Protein AF-A0A2G9RFT1-F1 (afdb_monomer_lite)

Structure (mmCIF, N/CA/C/O backbone):
data_AF-A0A2G9RFT1-F1
#
_entry.id   AF-A0A2G9RFT1-F1
#
loop_
_atom_site.group_PDB
_atom_site.id
_atom_site.type_symbol
_atom_site.label_atom_id
_atom_site.label_alt_id
_atom_site.label_comp_id
_atom_site.label_asym_id
_atom_site.label_entity_id
_atom_site.label_seq_id
_atom_site.pdbx_PDB_ins_code
_atom_site.Cartn_x
_atom_site.Cartn_y
_atom_site.Cartn_z
_atom_site.occupancy
_atom_site.B_iso_or_equiv
_atom_site.auth_seq_id
_atom_site.auth_comp_id
_atom_site.auth_asym_id
_atom_site.auth_atom_id
_atom_site.pdbx_PDB_model_num
ATOM 1 N N . MET A 1 1 ? 15.124 -11.513 15.633 1.00 61.84 1 MET A N 1
ATOM 2 C CA . MET A 1 1 ? 15.133 -10.821 14.322 1.00 61.84 1 MET A CA 1
ATOM 3 C C . MET A 1 1 ? 16.080 -11.433 13.290 1.00 61.84 1 MET A C 1
ATOM 5 O O . MET A 1 1 ? 15.684 -11.546 12.139 1.00 61.84 1 MET A O 1
ATOM 9 N N . GLU A 1 2 ? 17.286 -11.878 13.655 1.00 70.75 2 GLU A N 1
ATOM 10 C CA . GLU A 1 2 ? 18.295 -12.377 12.696 1.00 70.75 2 GLU A CA 1
ATOM 11 C C . GLU A 1 2 ? 17.797 -13.500 11.759 1.00 70.75 2 GLU A C 1
ATOM 13 O O . GLU A 1 2 ? 17.989 -13.430 10.547 1.00 70.75 2 GLU A O 1
ATOM 18 N N . ARG A 1 3 ? 17.045 -14.481 12.282 1.00 72.12 3 ARG A N 1
ATOM 19 C CA . ARG A 1 3 ? 16.461 -15.572 11.474 1.00 72.12 3 ARG A CA 1
ATOM 20 C C . ARG A 1 3 ? 15.397 -15.102 10.471 1.00 72.12 3 ARG A C 1
ATOM 22 O O . ARG A 1 3 ? 15.279 -15.683 9.399 1.00 72.12 3 ARG A O 1
ATOM 29 N N . VAL A 1 4 ? 14.652 -14.039 10.783 1.00 80.75 4 VAL A N 1
ATOM 30 C CA . VAL A 1 4 ? 13.678 -13.435 9.854 1.00 80.75 4 VAL A CA 1
ATOM 31 C C . VAL A 1 4 ? 14.382 -12.702 8.724 1.00 80.75 4 VAL A C 1
ATOM 33 O O . VAL A 1 4 ? 13.953 -12.798 7.575 1.00 80.75 4 VAL A O 1
ATOM 36 N N . SER A 1 5 ? 15.491 -12.019 9.022 1.00 85.75 5 SER A N 1
ATOM 37 C CA . SER A 1 5 ? 16.299 -11.359 7.995 1.00 85.75 5 SER A CA 1
ATOM 38 C C . SER A 1 5 ? 16.760 -12.345 6.924 1.00 85.75 5 SER A C 1
ATOM 40 O O . SER A 1 5 ? 16.795 -11.972 5.758 1.00 85.75 5 SER A O 1
ATOM 42 N N . VAL A 1 6 ? 17.007 -13.612 7.284 1.00 91.75 6 VAL A N 1
ATOM 43 C CA . VAL A 1 6 ? 17.319 -14.670 6.311 1.00 91.75 6 VAL A CA 1
ATOM 44 C C . VAL A 1 6 ? 16.167 -14.895 5.332 1.00 91.75 6 VAL A C 1
ATOM 46 O O . VAL A 1 6 ? 16.418 -14.977 4.135 1.00 91.75 6 VAL A O 1
ATOM 49 N N . LEU A 1 7 ? 14.910 -14.955 5.785 1.00 93.94 7 LEU A N 1
ATOM 50 C CA . LEU A 1 7 ? 13.760 -15.151 4.889 1.00 93.94 7 LEU A CA 1
ATOM 51 C C . LEU A 1 7 ? 13.596 -13.980 3.911 1.00 93.94 7 LEU A C 1
ATOM 53 O O . LEU A 1 7 ? 13.414 -14.199 2.713 1.00 93.94 7 LEU A O 1
ATOM 57 N N . PHE A 1 8 ? 13.737 -12.743 4.390 1.00 94.69 8 PHE A N 1
ATOM 58 C CA . PHE A 1 8 ? 13.745 -11.564 3.517 1.00 94.69 8 PHE A CA 1
ATOM 59 C C . PHE A 1 8 ? 14.922 -11.581 2.532 1.00 94.69 8 PHE A C 1
ATOM 61 O O . PHE A 1 8 ? 14.751 -11.271 1.353 1.00 94.69 8 PHE A O 1
ATOM 68 N N . ASP A 1 9 ? 16.097 -12.024 2.973 1.00 94.06 9 ASP A N 1
ATOM 69 C CA . ASP A 1 9 ? 17.266 -12.211 2.117 1.00 94.06 9 ASP A CA 1
ATOM 70 C C . ASP A 1 9 ? 17.049 -13.293 1.054 1.00 94.06 9 ASP A C 1
ATOM 72 O O . ASP A 1 9 ? 17.491 -13.114 -0.081 1.00 94.06 9 ASP A O 1
ATOM 76 N N . ARG A 1 10 ? 16.341 -14.387 1.371 1.00 95.12 10 ARG A N 1
ATOM 77 C CA . ARG A 1 10 ? 15.957 -15.409 0.382 1.00 95.12 10 ARG A CA 1
ATOM 78 C C . ARG A 1 10 ? 14.978 -14.860 -0.647 1.00 95.12 10 ARG A C 1
ATOM 80 O O . ARG A 1 10 ? 15.101 -15.206 -1.815 1.00 95.12 10 ARG A O 1
ATOM 87 N N . ILE A 1 11 ? 14.066 -13.964 -0.263 1.00 96.38 11 ILE A N 1
ATOM 88 C CA . ILE A 1 11 ? 13.240 -13.242 -1.242 1.00 96.38 11 ILE A CA 1
ATOM 89 C C . ILE A 1 11 ? 14.136 -12.360 -2.115 1.00 96.38 11 ILE A C 1
ATOM 91 O O . ILE A 1 11 ? 14.043 -12.431 -3.332 1.00 96.38 11 ILE A O 1
ATOM 95 N N . ARG A 1 12 ? 15.044 -11.576 -1.527 1.00 95.00 12 ARG A N 1
ATOM 96 C CA . ARG A 1 12 ? 15.870 -10.619 -2.279 1.00 95.00 12 ARG A CA 1
ATOM 97 C C . ARG A 1 12 ? 16.884 -11.279 -3.220 1.00 95.00 12 ARG A C 1
ATOM 99 O O . ARG A 1 12 ? 17.137 -10.759 -4.297 1.00 95.00 12 ARG A O 1
ATOM 106 N N . LYS A 1 13 ? 17.510 -12.379 -2.803 1.00 94.94 13 LYS A N 1
ATOM 107 C CA . LYS A 1 13 ? 18.637 -13.014 -3.515 1.00 94.94 13 LYS A CA 1
ATOM 108 C C . LYS A 1 13 ? 18.246 -14.308 -4.231 1.00 94.94 13 LYS A C 1
ATOM 110 O O . LYS A 1 13 ? 19.003 -14.785 -5.071 1.00 94.94 13 LYS A O 1
ATOM 115 N N . GLY A 1 14 ? 17.113 -14.904 -3.868 1.00 93.12 14 GLY A N 1
ATOM 116 C CA . GLY A 1 14 ? 16.653 -16.170 -4.426 1.00 93.12 14 GLY A CA 1
ATOM 117 C C . GLY A 1 14 ? 16.090 -16.032 -5.837 1.00 93.12 14 GLY A C 1
ATOM 118 O O . GLY A 1 14 ? 15.753 -14.945 -6.317 1.00 93.12 14 GLY A O 1
ATOM 119 N N . PHE A 1 15 ? 15.945 -17.174 -6.505 1.00 95.44 15 PHE A N 1
ATOM 120 C CA . PHE A 1 15 ? 15.266 -17.240 -7.796 1.00 95.44 15 PHE A CA 1
ATOM 121 C C . PHE A 1 15 ? 13.770 -16.905 -7.657 1.00 95.44 15 PHE A C 1
ATOM 123 O O . PHE A 1 15 ? 13.194 -17.107 -6.584 1.00 95.44 15 PHE A O 1
ATOM 130 N N . PRO A 1 16 ? 13.081 -16.484 -8.736 1.00 95.88 16 PRO A N 1
ATOM 131 C CA . PRO A 1 16 ? 11.681 -16.063 -8.651 1.00 95.88 16 PRO A CA 1
ATOM 132 C C . PRO A 1 16 ? 10.729 -17.117 -8.064 1.00 95.88 16 PRO A C 1
ATOM 134 O O . PRO A 1 16 ? 9.769 -16.769 -7.378 1.00 95.88 16 PRO A O 1
ATOM 137 N N . PHE A 1 17 ? 10.969 -18.409 -8.324 1.00 95.62 17 PHE A N 1
ATOM 138 C CA . PHE A 1 17 ? 10.154 -19.495 -7.766 1.00 95.62 17 PHE A CA 1
ATOM 139 C C . PHE A 1 17 ? 10.358 -19.641 -6.257 1.00 95.62 17 PHE A C 1
ATOM 141 O O . PHE A 1 17 ? 9.392 -19.829 -5.521 1.00 95.62 17 PHE A O 1
ATOM 148 N N . GLU A 1 18 ? 11.597 -19.498 -5.795 1.00 96.94 18 GLU A N 1
ATOM 149 C CA . GLU A 1 18 ? 11.942 -19.580 -4.386 1.00 96.94 18 GLU A CA 1
ATOM 150 C C . GLU A 1 18 ? 11.379 -18.377 -3.635 1.00 96.94 18 GLU A C 1
ATOM 152 O O . GLU A 1 18 ? 10.638 -18.546 -2.668 1.00 96.94 18 GLU A O 1
ATOM 157 N N . ALA A 1 19 ? 11.657 -17.169 -4.129 1.00 97.31 19 ALA A N 1
ATOM 158 C CA . ALA A 1 19 ? 11.155 -15.932 -3.551 1.00 97.31 19 ALA A CA 1
ATOM 159 C C . ALA A 1 19 ? 9.625 -15.953 -3.426 1.00 97.31 19 ALA A C 1
ATOM 161 O O . ALA A 1 19 ? 9.078 -15.548 -2.402 1.00 97.31 19 ALA A O 1
ATOM 162 N N . ARG A 1 20 ? 8.923 -16.508 -4.424 1.00 97.31 20 ARG A N 1
ATOM 163 C CA . ARG A 1 20 ? 7.468 -16.696 -4.381 1.00 97.31 20 ARG A CA 1
ATOM 164 C C . ARG A 1 20 ? 7.027 -17.636 -3.261 1.00 97.31 20 ARG A C 1
ATOM 166 O O . ARG A 1 20 ? 6.026 -17.354 -2.607 1.00 97.31 20 ARG A O 1
ATOM 173 N N . VAL A 1 21 ? 7.712 -18.763 -3.067 1.00 97.69 21 VAL A N 1
ATOM 174 C CA . VAL A 1 21 ? 7.376 -19.721 -2.001 1.00 97.69 21 VAL A CA 1
ATOM 175 C C . VAL A 1 21 ? 7.629 -19.094 -0.635 1.00 97.69 21 VAL A C 1
ATOM 177 O O . VAL A 1 21 ? 6.731 -19.105 0.205 1.00 97.69 21 VAL A O 1
ATOM 180 N N . VAL A 1 22 ? 8.792 -18.469 -0.443 1.00 97.38 22 VAL A N 1
ATOM 181 C CA . VAL A 1 22 ? 9.146 -17.799 0.815 1.00 97.38 22 VAL A CA 1
ATOM 182 C C . VAL A 1 22 ? 8.145 -16.685 1.135 1.00 97.38 22 VAL A C 1
ATOM 184 O O . VAL A 1 22 ? 7.595 -16.653 2.231 1.00 97.38 22 VAL A O 1
ATOM 187 N N . ALA A 1 23 ? 7.799 -15.834 0.167 1.00 97.25 23 ALA A N 1
ATOM 188 C CA . ALA A 1 23 ? 6.807 -14.775 0.359 1.00 97.25 23 ALA A CA 1
ATOM 189 C C . ALA A 1 23 ? 5.394 -15.299 0.680 1.00 97.25 23 ALA A C 1
ATOM 191 O O . ALA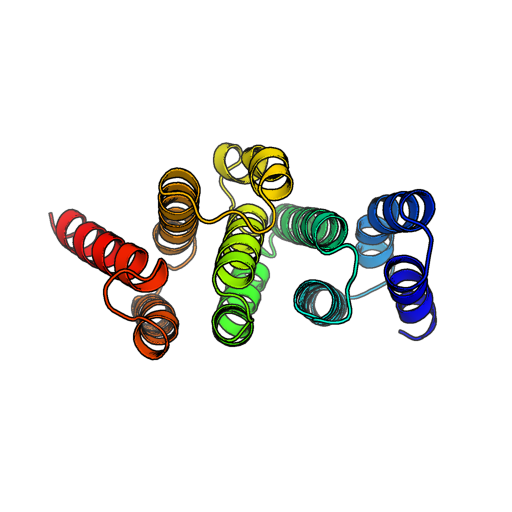 A 1 23 ? 4.605 -14.603 1.314 1.00 97.25 23 ALA A O 1
ATOM 192 N N . ARG A 1 24 ? 5.039 -16.524 0.267 1.00 97.06 24 ARG A N 1
ATOM 193 C CA . ARG A 1 24 ? 3.728 -17.110 0.593 1.00 97.06 24 ARG A CA 1
ATOM 194 C C . ARG A 1 24 ? 3.615 -17.535 2.051 1.00 97.06 24 ARG A C 1
ATOM 196 O O . ARG A 1 24 ? 2.528 -17.365 2.604 1.00 97.06 24 ARG A O 1
ATOM 203 N N . ILE A 1 25 ? 4.691 -18.082 2.619 1.00 96.56 25 ILE A N 1
ATOM 204 C CA . ILE A 1 25 ? 4.740 -18.576 4.007 1.00 96.56 25 ILE A CA 1
ATOM 205 C C . ILE A 1 25 ? 5.082 -17.470 5.010 1.00 96.56 25 ILE A C 1
ATOM 207 O O . ILE A 1 25 ? 4.705 -17.559 6.174 1.00 96.56 25 ILE A O 1
ATOM 211 N N . LEU A 1 26 ? 5.768 -16.419 4.550 1.00 96.75 26 LEU A N 1
ATOM 212 C CA . LEU A 1 26 ? 6.300 -15.362 5.401 1.00 96.75 26 LEU A CA 1
ATOM 213 C C . LEU A 1 26 ? 5.240 -14.670 6.282 1.00 96.75 26 LEU A C 1
ATOM 215 O O . LEU A 1 26 ? 5.526 -14.504 7.458 1.00 96.75 26 LEU A O 1
ATOM 219 N N . PRO A 1 27 ? 4.033 -14.302 5.806 1.00 96.81 27 PRO A N 1
ATOM 220 C CA . PRO A 1 27 ? 3.056 -13.605 6.647 1.00 96.81 27 PRO A CA 1
ATOM 221 C C . PRO A 1 27 ? 2.612 -14.410 7.867 1.00 96.81 27 PRO A C 1
ATOM 223 O O . PRO A 1 27 ? 2.621 -13.871 8.965 1.00 96.81 27 PRO A O 1
ATOM 226 N N . GLN A 1 28 ? 2.299 -15.700 7.685 1.00 95.44 28 GLN A N 1
ATOM 227 C CA . GLN A 1 28 ? 1.921 -16.582 8.796 1.00 95.44 28 GLN A CA 1
ATOM 228 C C . GLN A 1 28 ? 3.078 -16.717 9.788 1.00 95.44 28 GLN A C 1
ATOM 230 O O . GLN A 1 28 ? 2.899 -16.571 10.986 1.00 95.44 28 GLN A O 1
ATOM 235 N N . PHE A 1 29 ? 4.291 -16.922 9.271 1.00 95.69 29 PHE A N 1
ATOM 236 C CA . PHE A 1 29 ? 5.480 -17.015 10.109 1.00 95.69 29 PHE A CA 1
ATOM 237 C C . PHE A 1 29 ? 5.759 -15.718 10.887 1.00 95.69 29 PHE A C 1
ATOM 239 O O . PHE A 1 29 ? 6.261 -15.755 12.003 1.00 95.69 29 PHE A O 1
ATOM 246 N N . LEU A 1 30 ? 5.484 -14.551 10.308 1.00 95.25 30 LEU A N 1
ATOM 247 C CA . LEU A 1 30 ? 5.674 -13.284 11.009 1.00 95.25 30 LEU A CA 1
ATOM 248 C C . LEU A 1 30 ? 4.648 -13.108 12.133 1.00 95.25 30 LEU A C 1
ATOM 250 O O . LEU A 1 30 ? 5.041 -12.713 13.225 1.00 95.25 30 LEU A O 1
ATOM 254 N N . ASP A 1 31 ? 3.387 -13.450 11.872 1.00 94.06 31 ASP A N 1
ATOM 255 C CA . ASP A 1 31 ? 2.291 -13.391 12.848 1.00 94.06 31 ASP A CA 1
ATOM 256 C C . ASP A 1 31 ? 2.510 -14.341 14.040 1.00 94.06 31 ASP A C 1
ATOM 258 O O . ASP A 1 31 ? 2.343 -13.948 15.190 1.00 94.06 31 ASP A O 1
ATOM 262 N N . ASP A 1 32 ? 2.982 -15.565 13.780 1.00 94.06 32 ASP A N 1
ATOM 263 C CA . ASP A 1 32 ? 3.168 -16.588 14.818 1.00 94.06 32 ASP A CA 1
ATOM 264 C C . ASP A 1 32 ? 4.321 -16.273 15.794 1.00 94.06 32 ASP A C 1
ATOM 266 O O . ASP A 1 32 ? 4.316 -16.729 16.940 1.00 94.06 32 ASP A O 1
ATOM 270 N N . PHE A 1 33 ? 5.352 -15.549 15.342 1.00 93.81 33 PHE A N 1
ATOM 271 C CA . PHE A 1 33 ? 6.635 -15.465 16.056 1.00 93.81 33 PHE A CA 1
ATOM 272 C C . PHE A 1 33 ? 7.056 -14.051 16.475 1.00 93.81 33 PHE A C 1
ATOM 274 O O . PHE A 1 33 ? 8.013 -13.923 17.246 1.00 93.81 33 PHE A O 1
ATOM 281 N N . PHE A 1 34 ? 6.411 -12.994 15.972 1.00 93.62 34 PHE A N 1
ATOM 282 C CA . PHE A 1 34 ? 6.868 -11.618 16.178 1.00 93.62 34 PHE A CA 1
ATOM 283 C C . PHE A 1 34 ? 5.720 -10.666 16.513 1.00 93.62 34 PHE A C 1
ATOM 285 O O . PHE A 1 34 ? 4.604 -10.837 16.030 1.00 93.62 34 PHE A O 1
ATOM 292 N N . PRO A 1 35 ? 5.984 -9.617 17.310 1.00 93.44 35 PRO A N 1
ATOM 293 C CA . PRO A 1 35 ? 4.975 -8.611 17.589 1.00 93.44 35 PRO A CA 1
ATOM 294 C C . PRO A 1 35 ? 4.652 -7.793 16.321 1.00 93.44 35 PRO A C 1
ATOM 296 O O . PRO A 1 35 ? 5.562 -7.476 15.544 1.00 93.44 35 PRO A O 1
ATOM 299 N N . PRO A 1 36 ? 3.389 -7.361 16.139 1.00 92.81 36 PRO A N 1
ATOM 300 C CA . PRO A 1 36 ? 2.941 -6.587 14.981 1.00 92.81 36 PRO A CA 1
ATOM 301 C C . PRO A 1 36 ? 3.824 -5.395 14.600 1.00 92.81 36 PRO A C 1
ATOM 303 O O . PRO A 1 36 ? 4.104 -5.191 13.424 1.00 92.81 36 PRO A O 1
ATOM 306 N N . GLN A 1 37 ? 4.313 -4.618 15.569 1.00 92.88 37 GLN A N 1
ATOM 307 C CA . GLN A 1 37 ? 5.105 -3.413 15.292 1.00 92.88 37 GLN A CA 1
ATOM 308 C C . GLN A 1 37 ? 6.437 -3.724 14.589 1.00 92.88 37 GLN A C 1
ATOM 310 O O . GLN A 1 37 ? 6.792 -3.063 13.610 1.00 92.88 37 GLN A O 1
ATOM 315 N N . ASP A 1 38 ? 7.140 -4.767 15.038 1.00 93.06 38 ASP A N 1
ATOM 316 C CA . ASP A 1 38 ? 8.401 -5.212 14.433 1.00 93.06 38 ASP A CA 1
ATOM 317 C C . ASP A 1 38 ? 8.171 -5.758 13.020 1.00 93.06 38 ASP A C 1
ATOM 319 O O . ASP A 1 38 ? 8.957 -5.505 12.099 1.00 93.06 38 ASP A O 1
ATOM 323 N N . VAL A 1 39 ? 7.064 -6.487 12.847 1.00 93.88 39 VAL A N 1
ATOM 324 C CA . VAL A 1 39 ? 6.625 -7.032 11.560 1.00 93.88 39 VAL A CA 1
ATOM 325 C C . VAL A 1 39 ? 6.339 -5.906 10.570 1.00 93.88 39 VAL A C 1
ATOM 327 O O . VAL A 1 39 ? 6.881 -5.923 9.464 1.00 93.88 39 VAL A O 1
ATOM 330 N N . MET A 1 40 ? 5.542 -4.912 10.967 1.00 94.81 40 MET A N 1
ATOM 331 C CA . MET A 1 40 ? 5.145 -3.783 10.122 1.00 94.81 40 MET A CA 1
ATOM 332 C C . MET A 1 40 ? 6.362 -3.013 9.620 1.00 94.81 40 MET A C 1
ATOM 334 O O . MET A 1 40 ? 6.541 -2.878 8.408 1.00 94.81 40 MET A O 1
ATOM 338 N N . ASN A 1 41 ? 7.250 -2.598 10.529 1.00 94.50 41 ASN A N 1
ATOM 339 C CA . ASN A 1 41 ? 8.457 -1.854 10.173 1.00 94.50 41 ASN A CA 1
ATOM 340 C C . ASN A 1 41 ? 9.308 -2.611 9.140 1.00 94.50 41 ASN A C 1
ATOM 342 O O . ASN A 1 41 ? 9.742 -2.061 8.124 1.00 94.50 41 ASN A O 1
ATOM 346 N N . LYS A 1 42 ? 9.516 -3.913 9.374 1.00 94.94 42 LYS A N 1
ATOM 347 C CA . LYS A 1 42 ? 10.354 -4.740 8.508 1.00 94.94 42 LYS A CA 1
ATOM 348 C C . LYS A 1 42 ? 9.702 -4.992 7.149 1.00 94.94 42 LYS A C 1
ATOM 350 O O . LYS A 1 42 ? 10.363 -4.832 6.126 1.00 94.94 42 LYS A O 1
ATOM 355 N N . VAL A 1 43 ? 8.427 -5.372 7.119 1.00 96.62 43 VAL A N 1
ATOM 356 C CA . VAL A 1 43 ? 7.699 -5.689 5.880 1.00 96.62 43 VAL A CA 1
ATOM 357 C C . VAL A 1 43 ? 7.545 -4.449 4.998 1.00 96.62 43 VAL A C 1
ATOM 359 O O . VAL A 1 43 ? 7.787 -4.532 3.792 1.00 96.62 43 VAL A O 1
ATOM 362 N N . ILE A 1 44 ? 7.208 -3.297 5.587 1.00 97.06 44 ILE A N 1
ATOM 363 C CA . ILE A 1 44 ? 7.072 -2.026 4.864 1.00 97.06 44 ILE A CA 1
ATOM 364 C C . ILE A 1 44 ? 8.427 -1.584 4.303 1.00 97.06 44 ILE A C 1
ATOM 366 O O . ILE A 1 44 ? 8.521 -1.265 3.116 1.00 97.06 44 ILE A O 1
ATOM 370 N N . GLY A 1 45 ? 9.493 -1.637 5.108 1.00 95.69 45 GLY A N 1
ATOM 371 C CA . GLY A 1 45 ? 10.843 -1.296 4.651 1.00 95.69 45 GLY A CA 1
ATOM 372 C C . GLY A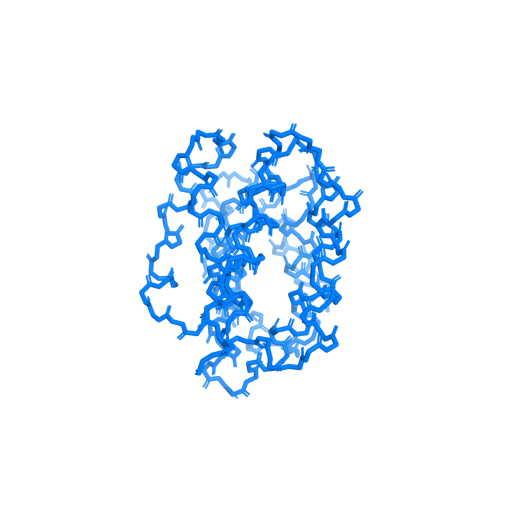 1 45 ? 11.321 -2.174 3.489 1.00 95.69 45 GLY A C 1
ATOM 373 O O . GLY A 1 45 ? 11.909 -1.682 2.527 1.00 95.69 45 GLY A O 1
ATOM 374 N N . GLU A 1 46 ? 11.019 -3.472 3.525 1.00 96.25 46 GLU A N 1
ATOM 375 C CA . GLU A 1 46 ? 11.375 -4.420 2.460 1.00 96.25 46 GLU A CA 1
ATOM 376 C C . GLU A 1 46 ? 10.557 -4.218 1.178 1.00 96.25 46 GLU A C 1
ATOM 378 O O . GLU A 1 46 ? 11.068 -4.454 0.082 1.00 96.25 46 GLU A O 1
ATOM 383 N N . PHE A 1 47 ? 9.312 -3.749 1.291 1.00 97.25 47 PHE A N 1
ATOM 384 C CA . PHE A 1 47 ? 8.475 -3.388 0.146 1.00 97.25 47 PHE A CA 1
ATOM 385 C C . PHE A 1 47 ? 8.911 -2.067 -0.518 1.00 97.25 47 PHE A C 1
ATOM 387 O O . PHE A 1 47 ? 8.896 -1.938 -1.750 1.00 97.25 47 PHE A O 1
ATOM 394 N N . LEU A 1 48 ? 9.339 -1.097 0.292 1.00 94.56 48 LEU A N 1
ATOM 395 C CA . LEU A 1 48 ? 9.848 0.201 -0.158 1.00 94.56 48 LEU A CA 1
ATOM 396 C C . LEU A 1 48 ? 11.269 0.139 -0.726 1.00 94.56 48 LEU A C 1
ATOM 398 O O . LEU A 1 48 ? 11.654 1.012 -1.502 1.00 94.56 48 LEU A O 1
ATOM 402 N N . SER A 1 49 ? 12.047 -0.879 -0.360 1.00 93.81 49 SER A N 1
ATOM 403 C CA . SER A 1 49 ? 13.452 -0.987 -0.746 1.00 93.81 49 SER A CA 1
ATOM 404 C C . SER A 1 49 ? 13.656 -0.995 -2.264 1.00 93.81 49 SER A C 1
ATOM 406 O O . SER A 1 49 ? 13.090 -1.813 -2.992 1.00 93.81 49 SER A O 1
ATOM 408 N N . ASN A 1 50 ? 14.564 -0.141 -2.744 1.00 89.62 50 ASN A N 1
ATOM 409 C CA . ASN A 1 50 ? 15.015 -0.143 -4.140 1.00 89.62 50 ASN A CA 1
ATOM 410 C C . ASN A 1 50 ? 15.848 -1.387 -4.494 1.00 89.62 50 ASN A C 1
ATOM 412 O O . ASN A 1 50 ? 16.028 -1.693 -5.667 1.00 89.62 50 ASN A O 1
ATOM 416 N N . GLN A 1 51 ? 16.346 -2.114 -3.489 1.00 90.50 51 GLN A N 1
ATOM 417 C CA . GLN A 1 51 ? 17.096 -3.356 -3.679 1.00 90.50 51 GLN A CA 1
ATOM 418 C C . GLN A 1 51 ? 16.187 -4.589 -3.761 1.00 90.50 51 GLN A C 1
ATOM 420 O O . GLN A 1 51 ? 16.695 -5.702 -3.857 1.00 90.50 51 GLN A O 1
ATOM 425 N N . GLN A 1 52 ? 14.864 -4.425 -3.667 1.00 93.56 52 GLN A N 1
ATOM 426 C CA . GLN A 1 52 ? 13.908 -5.524 -3.737 1.00 93.56 52 GLN A CA 1
ATOM 427 C C . GLN A 1 52 ? 13.592 -5.867 -5.205 1.00 93.56 52 GLN A C 1
ATOM 429 O O . GLN A 1 52 ? 12.898 -5.087 -5.858 1.00 93.56 52 GLN A O 1
ATOM 434 N N . PRO A 1 53 ? 14.037 -7.022 -5.740 1.00 95.44 53 PRO A N 1
ATOM 435 C CA . PRO A 1 53 ? 13.748 -7.409 -7.124 1.00 95.44 53 PRO A CA 1
ATOM 436 C C . PRO A 1 53 ? 12.316 -7.915 -7.330 1.00 95.44 53 PRO A C 1
ATOM 438 O O . PRO A 1 53 ? 11.849 -7.964 -8.468 1.00 95.44 53 PRO A O 1
ATOM 441 N N . TYR A 1 54 ? 11.612 -8.294 -6.256 1.00 96.88 54 TYR A N 1
ATOM 442 C CA . TYR A 1 54 ? 10.259 -8.848 -6.340 1.00 96.88 54 TYR A CA 1
ATOM 443 C C . TYR A 1 54 ? 9.232 -8.059 -5.505 1.00 96.88 54 TYR A C 1
ATOM 445 O O . TYR A 1 54 ? 8.575 -8.629 -4.622 1.00 96.88 54 TYR A O 1
ATOM 453 N N . PRO A 1 55 ? 9.040 -6.750 -5.760 1.00 96.56 55 PRO A N 1
ATOM 454 C CA . PRO A 1 55 ? 8.099 -5.936 -4.994 1.00 96.56 55 PRO A CA 1
ATOM 455 C C . PRO A 1 55 ? 6.651 -6.445 -5.106 1.00 96.56 55 PRO A C 1
ATOM 457 O O . PRO A 1 55 ? 5.876 -6.278 -4.171 1.00 96.56 55 PRO A O 1
ATOM 460 N N . GLN A 1 56 ? 6.288 -7.145 -6.185 1.00 97.56 56 GLN A N 1
ATOM 461 C CA . GLN A 1 56 ? 4.995 -7.817 -6.340 1.00 97.56 56 GLN A CA 1
ATOM 462 C C . GLN A 1 56 ? 4.733 -8.899 -5.285 1.00 97.56 56 GLN A C 1
ATOM 464 O O . GLN A 1 56 ? 3.594 -9.094 -4.865 1.00 97.56 56 GLN A O 1
ATOM 469 N N . PHE A 1 57 ? 5.771 -9.617 -4.844 1.00 98.12 57 PHE A N 1
ATOM 470 C CA . PHE A 1 57 ? 5.625 -10.610 -3.781 1.00 98.12 57 PHE A CA 1
ATOM 471 C C . PHE A 1 57 ? 5.530 -9.922 -2.425 1.00 98.12 57 PHE A C 1
ATOM 473 O O . PHE A 1 57 ? 4.699 -10.307 -1.606 1.00 98.12 57 PHE A O 1
ATOM 480 N N . MET A 1 58 ? 6.305 -8.855 -2.228 1.00 98.06 58 MET A N 1
ATOM 481 C CA . MET A 1 58 ? 6.222 -8.044 -1.019 1.00 98.06 58 MET A CA 1
ATOM 482 C C . MET A 1 58 ? 4.868 -7.343 -0.865 1.00 98.06 58 MET A C 1
ATOM 484 O O . MET A 1 58 ? 4.344 -7.318 0.242 1.00 98.06 58 MET A O 1
ATOM 488 N N . ALA A 1 59 ? 4.238 -6.886 -1.950 1.00 98.06 59 ALA A N 1
ATOM 489 C CA . ALA A 1 59 ? 2.872 -6.359 -1.918 1.00 98.06 59 ALA A CA 1
ATOM 490 C C . ALA A 1 59 ? 1.868 -7.393 -1.372 1.00 98.06 59 ALA A C 1
ATOM 492 O O . ALA A 1 59 ? 1.025 -7.068 -0.540 1.00 98.06 59 ALA A O 1
ATOM 493 N N . ALA A 1 60 ? 1.991 -8.663 -1.776 1.00 98.19 60 ALA A N 1
ATOM 494 C CA . ALA A 1 60 ? 1.149 -9.738 -1.251 1.00 98.19 60 ALA A CA 1
ATOM 495 C C . ALA A 1 60 ? 1.449 -10.073 0.225 1.00 98.19 60 ALA A C 1
ATOM 497 O O . ALA A 1 60 ? 0.542 -10.476 0.956 1.00 98.19 60 ALA A O 1
ATOM 498 N N . VAL A 1 61 ? 2.703 -9.913 0.668 1.00 98.31 61 VAL A N 1
ATOM 499 C CA . VAL A 1 61 ? 3.093 -10.059 2.082 1.00 98.31 61 VAL A CA 1
ATOM 500 C C . VAL A 1 61 ? 2.464 -8.948 2.920 1.00 98.31 61 VAL A C 1
ATOM 502 O O . VAL A 1 61 ? 1.790 -9.261 3.898 1.00 98.31 61 VAL A O 1
ATOM 505 N N . VAL A 1 62 ? 2.623 -7.683 2.510 1.00 98.31 62 VAL A N 1
ATOM 506 C CA . VAL A 1 62 ? 2.016 -6.508 3.165 1.00 98.31 62 VAL A CA 1
ATOM 507 C C . VAL A 1 62 ? 0.510 -6.700 3.303 1.00 98.31 62 VAL A C 1
ATOM 509 O O . VAL A 1 62 ? -0.018 -6.587 4.404 1.00 98.31 62 VAL A O 1
ATOM 512 N N . TYR A 1 63 ? -0.163 -7.074 2.212 1.00 98.44 63 TYR A N 1
ATOM 513 C CA . TYR A 1 63 ? -1.594 -7.361 2.215 1.00 98.44 63 TYR A CA 1
ATOM 514 C C . TYR A 1 63 ? -1.984 -8.369 3.287 1.00 98.44 63 TYR A C 1
ATOM 516 O O . TYR A 1 63 ? -2.842 -8.087 4.115 1.00 98.44 63 TYR A O 1
ATOM 524 N N . LYS A 1 64 ? -1.347 -9.543 3.302 1.00 98.12 64 LYS A N 1
ATOM 525 C CA . LYS A 1 64 ? -1.696 -10.593 4.263 1.00 98.12 64 LYS A CA 1
ATOM 526 C C . LYS A 1 64 ? -1.471 -10.139 5.703 1.00 98.12 64 LYS A C 1
ATOM 528 O O . LYS A 1 64 ? -2.342 -10.371 6.528 1.00 98.12 64 LYS A O 1
ATOM 533 N N . VAL A 1 65 ? -0.357 -9.459 5.981 1.00 97.88 65 VAL A N 1
ATOM 534 C CA . VAL A 1 65 ? -0.072 -8.903 7.313 1.00 97.88 65 VAL A CA 1
ATOM 535 C C . VAL A 1 65 ? -1.160 -7.910 7.726 1.00 97.88 65 VAL A C 1
ATOM 537 O O . VAL A 1 65 ? -1.716 -8.033 8.811 1.00 97.88 65 VAL A O 1
ATOM 540 N N . PHE A 1 66 ? -1.525 -6.969 6.853 1.00 97.94 66 PHE A N 1
ATOM 541 C CA . PHE A 1 66 ? -2.528 -5.948 7.170 1.00 97.94 66 PHE A CA 1
ATOM 542 C C . PHE A 1 66 ? -3.910 -6.568 7.394 1.00 97.94 66 PHE A C 1
ATOM 544 O O . PHE A 1 66 ? -4.595 -6.224 8.352 1.00 97.94 66 PHE A O 1
ATOM 551 N N . GLN A 1 67 ? -4.302 -7.538 6.567 1.00 97.38 67 GLN A N 1
ATOM 552 C CA . GLN A 1 67 ? -5.578 -8.237 6.727 1.00 97.38 67 GLN A CA 1
ATOM 553 C C . GLN A 1 67 ? -5.633 -9.061 8.024 1.00 97.38 67 GLN A C 1
ATOM 555 O O . GLN A 1 67 ? -6.675 -9.078 8.679 1.00 97.38 67 GLN A O 1
ATOM 560 N N . THR A 1 68 ? -4.525 -9.676 8.451 1.00 96.75 68 THR A N 1
ATOM 561 C CA . THR A 1 68 ? -4.436 -10.323 9.772 1.00 96.75 68 THR A CA 1
ATOM 562 C C . THR A 1 68 ? -4.590 -9.310 10.911 1.00 96.75 68 THR A C 1
ATOM 564 O O . THR A 1 68 ? -5.311 -9.562 11.878 1.00 96.75 68 THR A O 1
ATOM 567 N N . LEU A 1 69 ? -3.990 -8.123 10.787 1.00 96.38 69 LEU A N 1
ATOM 568 C CA . LEU A 1 69 ? -4.150 -7.056 11.780 1.00 96.38 69 LEU A CA 1
ATOM 569 C C . LEU A 1 69 ? -5.592 -6.546 11.852 1.00 96.38 69 LEU A C 1
ATOM 571 O O . LEU A 1 69 ? -6.128 -6.394 12.948 1.00 96.38 69 LEU A O 1
ATOM 575 N N . HIS A 1 70 ? -6.268 -6.367 10.717 1.00 96.06 70 HIS A N 1
ATOM 576 C CA . HIS A 1 70 ? -7.695 -6.041 10.713 1.00 96.06 70 HIS A CA 1
ATOM 577 C C . HIS A 1 70 ? -8.536 -7.136 11.379 1.00 96.06 70 HIS A C 1
ATOM 579 O O . HIS A 1 70 ? -9.406 -6.829 12.193 1.00 96.06 70 HIS A O 1
ATOM 585 N N . ALA A 1 71 ? -8.252 -8.410 11.088 1.00 95.00 71 ALA A N 1
ATOM 586 C CA . ALA A 1 71 ? -8.963 -9.543 11.680 1.00 95.00 71 ALA A CA 1
ATOM 587 C C . ALA A 1 71 ? -8.767 -9.653 13.204 1.00 95.00 71 ALA A C 1
ATOM 589 O O . ALA A 1 71 ? -9.656 -10.141 13.898 1.00 95.00 71 ALA A O 1
ATOM 590 N N . THR A 1 72 ? -7.640 -9.165 13.730 1.00 94.62 72 THR A N 1
ATOM 591 C CA . THR A 1 72 ? -7.338 -9.131 15.173 1.00 94.62 72 THR A CA 1
ATOM 592 C C . THR A 1 72 ? -7.734 -7.813 15.852 1.00 94.62 72 THR A C 1
ATOM 594 O O . THR A 1 72 ? -7.418 -7.605 17.020 1.00 94.62 72 THR A O 1
ATOM 597 N N . GLY A 1 73 ? -8.444 -6.920 15.151 1.00 94.00 73 GLY A N 1
ATOM 598 C CA . GLY A 1 73 ? -8.937 -5.654 15.707 1.00 94.00 73 GLY A CA 1
ATOM 599 C C . GLY A 1 73 ? -7.901 -4.525 15.767 1.00 94.00 73 GLY A C 1
ATOM 600 O O . GLY A 1 73 ? -8.152 -3.500 16.392 1.00 94.00 73 GLY A O 1
ATOM 601 N N . GLN A 1 74 ? -6.756 -4.668 15.095 1.00 95.12 74 GLN A N 1
ATOM 602 C CA . GLN A 1 74 ? -5.649 -3.700 15.082 1.00 95.12 74 GLN A CA 1
ATOM 603 C C . GLN A 1 74 ? -5.714 -2.726 13.888 1.00 95.12 74 GLN A C 1
ATOM 605 O O . GLN A 1 74 ? -4.690 -2.293 13.362 1.00 95.12 74 GLN A O 1
ATOM 610 N N . SER A 1 75 ? -6.919 -2.357 13.444 1.00 94.81 75 SER A N 1
ATOM 611 C CA . SER A 1 75 ? -7.114 -1.475 12.280 1.00 94.81 75 SER A CA 1
ATOM 612 C C . SER A 1 75 ? -6.503 -0.080 12.457 1.00 94.81 75 SER A C 1
ATOM 614 O O . SER A 1 75 ? -5.966 0.469 11.498 1.00 94.81 75 SER A O 1
ATOM 616 N N . SER A 1 76 ? -6.535 0.481 13.670 1.00 94.88 76 SER A N 1
ATOM 617 C CA . SER A 1 76 ? -5.897 1.772 13.968 1.00 94.88 76 SER A CA 1
ATOM 618 C C . SER A 1 76 ? -4.384 1.716 13.763 1.00 94.88 76 SER A C 1
ATOM 620 O O . SER A 1 76 ? -3.817 2.601 13.134 1.00 94.88 76 SER A O 1
ATOM 622 N N . MET A 1 77 ? -3.741 0.623 14.187 1.00 96.12 77 MET A N 1
ATOM 623 C CA . MET A 1 77 ? -2.310 0.414 13.970 1.00 96.12 77 MET A CA 1
ATOM 624 C C . MET A 1 77 ? -1.969 0.387 12.476 1.00 96.12 77 MET A C 1
ATOM 626 O O . MET A 1 77 ? -0.972 0.980 12.068 1.00 96.12 77 MET A O 1
ATOM 630 N N . VAL A 1 78 ? -2.792 -0.269 11.649 1.00 97.12 78 VAL A N 1
ATOM 631 C CA . VAL A 1 78 ? -2.598 -0.277 10.190 1.00 97.12 78 VAL A CA 1
ATOM 632 C C . VAL A 1 78 ? -2.662 1.145 9.634 1.00 97.12 78 VAL A C 1
ATOM 634 O O . VAL A 1 78 ? -1.746 1.551 8.921 1.00 97.12 78 VAL A O 1
ATOM 637 N N . ARG A 1 79 ? -3.687 1.923 10.001 1.00 96.81 79 ARG A N 1
ATOM 638 C CA . ARG A 1 79 ? -3.832 3.330 9.596 1.00 96.81 79 ARG A CA 1
ATOM 639 C C . ARG A 1 79 ? -2.606 4.161 9.979 1.00 96.81 79 ARG A C 1
ATOM 641 O O . ARG A 1 79 ? -2.071 4.870 9.129 1.00 96.81 79 ARG A O 1
ATOM 648 N N . ASP A 1 80 ? -2.140 4.052 11.219 1.00 96.75 80 ASP A N 1
ATOM 649 C CA . ASP A 1 80 ? -1.019 4.851 11.723 1.00 96.75 80 ASP A CA 1
ATOM 650 C C . ASP A 1 80 ? 0.273 4.539 10.952 1.00 96.75 80 ASP A C 1
ATOM 652 O O . ASP A 1 80 ? 0.979 5.443 10.502 1.00 96.75 80 ASP A O 1
ATOM 656 N N . TRP A 1 81 ? 0.547 3.257 10.691 1.00 97.50 81 TRP A N 1
ATOM 657 C CA . TRP A 1 81 ? 1.677 2.848 9.854 1.00 97.50 81 TRP A CA 1
ATOM 658 C C . TRP A 1 81 ? 1.538 3.287 8.400 1.00 97.50 81 TRP A C 1
ATOM 660 O O . TRP A 1 81 ? 2.551 3.592 7.759 1.00 97.50 81 TRP A O 1
ATOM 670 N N . VAL A 1 82 ? 0.311 3.335 7.871 1.00 97.50 82 VAL A N 1
ATOM 671 C CA . VAL A 1 82 ? 0.079 3.874 6.532 1.00 97.50 82 VAL A CA 1
ATOM 672 C C . VAL A 1 82 ? 0.493 5.337 6.490 1.00 97.50 82 VAL A C 1
ATOM 674 O O . VAL A 1 82 ? 1.341 5.689 5.671 1.00 97.50 82 VAL A O 1
ATOM 677 N N . MET A 1 83 ? -0.024 6.146 7.418 1.00 97.38 83 MET A N 1
ATOM 678 C CA . MET A 1 83 ? 0.274 7.576 7.537 1.00 97.38 83 MET A CA 1
ATOM 679 C C . MET A 1 83 ? 1.776 7.847 7.693 1.00 97.38 83 MET A C 1
ATOM 681 O O . MET A 1 83 ? 2.328 8.675 6.967 1.00 97.38 83 MET A O 1
ATOM 685 N N . LEU A 1 84 ? 2.460 7.092 8.561 1.00 96.88 84 LEU A N 1
ATOM 686 C CA . LEU A 1 84 ? 3.909 7.204 8.782 1.00 96.88 84 LEU A CA 1
ATOM 687 C C . LEU A 1 84 ? 4.746 6.891 7.534 1.00 96.88 84 LEU A C 1
ATOM 689 O O . LEU A 1 84 ? 5.865 7.383 7.396 1.00 96.88 84 LEU A O 1
ATOM 693 N N . SER A 1 85 ? 4.227 6.067 6.624 1.00 96.88 85 SER A N 1
ATOM 694 C CA . SER A 1 85 ? 4.983 5.586 5.465 1.00 96.88 85 SER A CA 1
ATOM 695 C C . SER A 1 85 ? 4.777 6.428 4.206 1.00 96.88 85 SER A C 1
ATOM 697 O O . SER A 1 85 ? 5.564 6.294 3.267 1.00 96.88 85 SER A O 1
ATOM 699 N N . LEU A 1 86 ? 3.745 7.283 4.151 1.00 96.81 86 LEU A N 1
ATOM 700 C CA . LEU A 1 86 ? 3.349 7.997 2.927 1.00 96.81 86 LEU A CA 1
ATOM 701 C C . LEU A 1 86 ? 4.494 8.809 2.311 1.00 96.81 86 LEU A C 1
ATOM 703 O O . LEU A 1 86 ? 4.708 8.731 1.103 1.00 96.81 86 LEU A O 1
ATOM 707 N N . SER A 1 87 ? 5.257 9.538 3.129 1.00 95.00 87 SER A N 1
ATOM 708 C CA . SER A 1 87 ? 6.389 10.351 2.663 1.00 95.00 87 SER A CA 1
ATOM 709 C C . SER A 1 87 ? 7.488 9.504 2.013 1.00 95.00 87 SER A C 1
ATOM 711 O O . SER A 1 87 ? 8.038 9.882 0.981 1.00 95.00 87 SER A O 1
ATOM 713 N N . ASN A 1 88 ? 7.765 8.318 2.560 1.00 95.81 88 ASN A N 1
ATOM 714 C CA . ASN A 1 88 ? 8.748 7.394 1.994 1.00 95.81 88 ASN A CA 1
ATOM 715 C C . ASN A 1 88 ? 8.285 6.845 0.638 1.00 95.81 88 ASN A C 1
ATOM 717 O O . ASN A 1 88 ? 9.089 6.671 -0.278 1.00 95.81 88 ASN A O 1
ATOM 721 N N . PHE A 1 89 ? 6.983 6.586 0.489 1.00 94.69 89 PHE A N 1
ATOM 722 C CA . PHE A 1 89 ? 6.422 6.145 -0.783 1.00 94.69 89 PHE A CA 1
ATOM 723 C C . PHE A 1 89 ? 6.464 7.241 -1.848 1.00 94.69 89 PHE A C 1
ATOM 725 O O . PHE A 1 89 ? 6.853 6.959 -2.981 1.00 94.69 89 PHE A O 1
ATOM 732 N N . THR A 1 90 ? 6.072 8.474 -1.514 1.00 94.88 90 THR A N 1
ATOM 733 C CA . THR A 1 90 ? 5.988 9.565 -2.496 1.00 94.88 90 THR A CA 1
ATOM 734 C C . THR A 1 90 ? 7.350 9.987 -3.040 1.00 94.88 90 THR A C 1
ATOM 736 O O . THR A 1 90 ? 7.434 10.428 -4.186 1.00 94.88 90 THR A O 1
ATOM 739 N N . GLN A 1 91 ? 8.417 9.787 -2.263 1.00 91.88 91 GLN A N 1
ATOM 740 C CA . GLN A 1 91 ? 9.803 10.057 -2.658 1.00 91.88 91 GLN A CA 1
ATOM 741 C C . GLN A 1 91 ? 10.429 8.959 -3.538 1.00 91.88 91 GLN A C 1
ATOM 743 O O . GLN A 1 91 ? 11.538 9.132 -4.051 1.00 91.88 91 GLN A O 1
ATOM 748 N N . ARG A 1 92 ? 9.750 7.821 -3.739 1.00 91.38 92 ARG A N 1
ATOM 749 C CA . ARG A 1 92 ? 10.263 6.725 -4.570 1.00 91.38 92 ARG A CA 1
ATOM 750 C C . ARG A 1 92 ? 10.320 7.132 -6.047 1.00 91.38 92 ARG A C 1
ATOM 752 O O . ARG A 1 92 ? 9.408 7.756 -6.582 1.00 91.38 92 ARG A O 1
ATOM 759 N N . THR A 1 93 ? 11.374 6.703 -6.740 1.00 89.75 93 THR A N 1
ATOM 760 C CA . THR A 1 93 ? 11.529 6.883 -8.190 1.00 89.75 93 THR A CA 1
ATOM 761 C C . THR A 1 93 ? 11.583 5.526 -8.906 1.00 89.75 93 THR A C 1
ATOM 763 O O . THR A 1 93 ? 12.129 4.568 -8.354 1.00 89.75 93 THR A O 1
ATOM 766 N N . PRO A 1 94 ? 11.007 5.396 -10.120 1.00 93.94 94 PRO A N 1
ATOM 767 C CA . PRO A 1 94 ? 10.197 6.389 -10.842 1.00 93.94 94 PRO A CA 1
ATOM 768 C C . PRO A 1 94 ? 8.795 6.588 -10.226 1.00 93.94 94 PRO A C 1
ATOM 770 O O . PRO A 1 94 ? 8.288 5.707 -9.532 1.00 93.94 94 PRO A O 1
ATOM 773 N N . VAL A 1 95 ? 8.131 7.711 -10.540 1.00 95.19 95 VAL A N 1
ATOM 774 C CA . VAL A 1 95 ? 6.785 8.060 -10.018 1.00 95.19 95 VAL A CA 1
ATOM 775 C C . VAL A 1 95 ? 5.746 6.969 -10.295 1.00 95.19 95 VAL A C 1
ATOM 777 O O . VAL A 1 95 ? 4.916 6.684 -9.437 1.00 95.19 95 VAL A O 1
ATOM 780 N N . ALA A 1 96 ? 5.822 6.296 -11.446 1.00 95.94 96 ALA A N 1
ATOM 781 C CA . ALA A 1 96 ? 4.945 5.167 -11.761 1.00 95.94 96 ALA A CA 1
ATOM 782 C C . ALA A 1 96 ? 5.053 4.033 -10.720 1.00 95.94 96 ALA A C 1
ATOM 784 O O . ALA A 1 96 ? 4.045 3.470 -10.298 1.00 95.94 96 ALA A O 1
ATOM 785 N N . MET A 1 97 ? 6.270 3.734 -10.247 1.00 96.44 97 MET A N 1
ATOM 786 C CA . MET A 1 97 ? 6.488 2.737 -9.194 1.00 96.44 97 MET A CA 1
ATOM 787 C C . MET A 1 97 ? 6.045 3.233 -7.821 1.00 96.44 97 MET A C 1
ATOM 789 O O . MET A 1 97 ? 5.537 2.431 -7.038 1.00 96.44 97 MET A O 1
ATOM 793 N N . ALA A 1 98 ? 6.205 4.522 -7.520 1.00 96.56 98 ALA A N 1
ATOM 794 C CA . ALA A 1 98 ? 5.683 5.118 -6.291 1.00 96.56 98 ALA A CA 1
ATOM 795 C C . ALA A 1 98 ? 4.151 5.011 -6.224 1.00 96.56 98 ALA A C 1
ATOM 797 O O . ALA A 1 98 ? 3.613 4.465 -5.262 1.00 96.56 98 ALA A O 1
ATOM 798 N N . MET A 1 99 ? 3.462 5.420 -7.294 1.00 97.44 99 MET A N 1
ATOM 799 C CA . MET A 1 99 ? 2.006 5.332 -7.427 1.00 97.44 99 MET A CA 1
ATOM 800 C C . MET A 1 99 ? 1.508 3.885 -7.350 1.00 97.44 99 MET A C 1
ATOM 802 O O . MET A 1 99 ? 0.560 3.595 -6.620 1.00 97.44 99 MET A O 1
ATOM 806 N N . TRP A 1 100 ? 2.155 2.959 -8.063 1.00 98.25 100 TRP A N 1
ATOM 807 C CA . TRP A 1 100 ? 1.820 1.537 -7.989 1.00 98.25 100 TRP A CA 1
ATOM 808 C C . TRP A 1 100 ? 1.999 0.986 -6.567 1.00 98.25 100 TRP A C 1
ATOM 810 O O . TRP A 1 100 ? 1.125 0.284 -6.058 1.00 98.25 100 TRP A O 1
ATOM 820 N N . SER A 1 101 ? 3.098 1.347 -5.896 1.00 98.06 101 SER A N 1
ATOM 821 C CA . SER A 1 101 ? 3.376 0.888 -4.533 1.00 98.06 101 SER A CA 1
ATOM 822 C C . SER A 1 101 ? 2.339 1.424 -3.544 1.00 98.06 101 SER A C 1
ATOM 824 O O . SER A 1 101 ? 1.812 0.649 -2.751 1.00 98.06 101 SER A O 1
ATOM 826 N N . LEU A 1 102 ? 1.986 2.712 -3.640 1.00 98.12 102 LEU A N 1
ATOM 827 C CA . LEU A 1 102 ? 0.914 3.327 -2.849 1.00 98.12 102 LEU A CA 1
ATOM 828 C C . LEU A 1 102 ? -0.444 2.684 -3.119 1.00 98.12 102 LEU A C 1
ATOM 830 O O . LEU A 1 102 ? -1.190 2.429 -2.183 1.00 98.12 102 LEU A O 1
ATOM 834 N N . SER A 1 103 ? -0.757 2.375 -4.378 1.00 98.44 103 SER A N 1
ATOM 835 C CA . SER A 1 103 ? -2.012 1.706 -4.738 1.00 98.44 103 SER A CA 1
ATOM 836 C C . SER A 1 103 ? -2.108 0.331 -4.076 1.00 98.44 103 SER A C 1
ATOM 838 O O . SER A 1 103 ? -3.111 0.021 -3.438 1.00 98.44 103 SER A O 1
ATOM 840 N N . CYS A 1 104 ? -1.041 -0.474 -4.149 1.00 98.56 104 CYS A N 1
ATOM 841 C CA . CYS A 1 104 ? -0.949 -1.745 -3.426 1.00 98.56 104 CYS A CA 1
ATOM 842 C C . CYS A 1 104 ? -1.091 -1.552 -1.911 1.00 98.56 104 CYS A C 1
ATOM 844 O O . CYS A 1 104 ? -1.733 -2.363 -1.246 1.00 98.56 104 CYS A O 1
ATOM 846 N N . PHE A 1 105 ? -0.500 -0.490 -1.368 1.00 98.25 105 PHE A N 1
ATOM 847 C CA . PHE A 1 105 ? -0.493 -0.199 0.060 1.00 98.25 105 PHE A CA 1
ATOM 848 C C . PHE A 1 105 ? -1.879 0.196 0.587 1.00 98.25 105 PHE A C 1
ATOM 850 O O . PHE A 1 105 ? -2.346 -0.390 1.560 1.00 98.25 105 PHE A O 1
ATOM 857 N N . PHE A 1 106 ? -2.590 1.088 -0.109 1.00 98.50 106 PHE A N 1
ATOM 858 C CA . PHE A 1 106 ? -3.969 1.456 0.225 1.00 98.50 106 PHE A CA 1
ATOM 859 C C . PHE A 1 106 ? -4.940 0.289 0.063 1.00 98.50 106 PHE A C 1
ATOM 861 O O . PHE A 1 106 ? -5.776 0.065 0.933 1.00 98.50 106 PHE A O 1
ATOM 868 N N . VAL A 1 107 ? -4.798 -0.515 -0.997 1.00 98.44 107 VAL A N 1
ATOM 869 C CA . VAL A 1 107 ? -5.592 -1.744 -1.155 1.00 98.44 107 VAL A CA 1
ATOM 870 C C . VAL A 1 107 ? -5.337 -2.724 -0.010 1.00 98.44 107 VAL A C 1
ATOM 872 O O . VAL A 1 107 ? -6.274 -3.341 0.493 1.00 98.44 107 VAL A O 1
ATOM 875 N N . SER A 1 108 ? -4.079 -2.849 0.421 1.00 98.25 108 SER A N 1
ATOM 876 C CA . SER A 1 108 ? -3.693 -3.708 1.545 1.00 98.25 108 SER A CA 1
ATOM 877 C C . SER A 1 108 ? -4.293 -3.251 2.866 1.00 98.25 108 SER A C 1
ATOM 879 O O . SER A 1 108 ? -4.712 -4.093 3.658 1.00 98.25 108 SER A O 1
ATOM 881 N N . ALA A 1 109 ? -4.355 -1.936 3.074 1.00 97.81 109 ALA A N 1
ATOM 882 C CA . ALA A 1 109 ? -4.913 -1.320 4.269 1.00 97.81 109 ALA A CA 1
ATOM 883 C C . ALA A 1 109 ? -6.438 -1.218 4.247 1.00 97.81 109 ALA A C 1
ATOM 885 O O . ALA A 1 109 ? -7.027 -0.922 5.277 1.00 97.81 109 ALA A O 1
ATOM 886 N N . SER A 1 110 ? -7.100 -1.415 3.101 1.00 97.00 110 SER A N 1
ATOM 887 C CA . SER A 1 110 ? -8.553 -1.258 3.021 1.00 97.00 110 SER A CA 1
ATOM 888 C C . SER A 1 110 ? -9.280 -2.270 3.914 1.00 97.00 110 SER A C 1
ATOM 890 O O . SER A 1 110 ? -8.974 -3.465 3.921 1.00 97.00 110 SER A O 1
ATOM 892 N N . THR A 1 111 ? -10.283 -1.779 4.642 1.00 95.00 111 THR A N 1
ATOM 893 C CA . THR A 1 111 ? -11.267 -2.586 5.376 1.00 95.00 111 THR A CA 1
ATOM 894 C C . THR A 1 111 ? -12.423 -3.033 4.471 1.00 95.00 111 THR A C 1
ATOM 896 O O . THR A 1 111 ? -13.224 -3.892 4.850 1.00 95.00 111 THR A O 1
ATOM 899 N N . SER A 1 112 ? -12.516 -2.487 3.251 1.00 95.62 112 SER A N 1
ATOM 900 C CA . SER A 1 112 ? -13.514 -2.858 2.251 1.00 95.62 112 SER A CA 1
ATOM 901 C C . SER A 1 112 ? -13.075 -4.099 1.479 1.00 95.62 112 SER A C 1
ATOM 903 O O . SER A 1 112 ? -12.149 -4.056 0.670 1.00 95.62 112 SER A O 1
ATOM 905 N N . LYS A 1 113 ? -13.818 -5.201 1.645 1.00 93.50 113 LYS A N 1
ATOM 906 C CA . LYS A 1 113 ? -13.543 -6.485 0.969 1.00 93.50 113 LYS A CA 1
ATOM 907 C C . LYS A 1 113 ? -13.420 -6.353 -0.552 1.00 93.50 113 LYS A C 1
ATOM 909 O O . LYS A 1 113 ? -12.628 -7.063 -1.163 1.00 93.50 113 LYS A O 1
ATOM 914 N N . TRP A 1 114 ? -14.198 -5.458 -1.160 1.00 96.38 114 TRP A N 1
ATOM 915 C CA . TRP A 1 114 ? -14.187 -5.242 -2.606 1.00 96.38 114 TRP A CA 1
ATOM 916 C C . TRP A 1 114 ? -12.917 -4.546 -3.073 1.00 96.38 114 TRP A C 1
ATOM 918 O O . TRP A 1 114 ? -12.345 -4.960 -4.075 1.00 96.38 114 TRP A O 1
ATOM 928 N N . ILE A 1 115 ? -12.457 -3.537 -2.328 1.00 96.69 115 ILE A N 1
ATOM 929 C CA . ILE A 1 115 ? -11.203 -2.845 -2.624 1.00 96.69 115 ILE A CA 1
ATOM 930 C C . ILE A 1 115 ? -10.037 -3.805 -2.407 1.00 96.69 115 ILE A C 1
ATOM 932 O O . ILE A 1 115 ? -9.242 -4.004 -3.317 1.00 96.69 115 ILE A O 1
ATOM 936 N N . SER A 1 116 ? -9.986 -4.492 -1.265 1.00 95.81 116 SER A N 1
ATOM 937 C CA . SER A 1 116 ? -8.959 -5.494 -0.956 1.00 95.81 116 SER A CA 1
ATOM 938 C C . SER A 1 116 ? -8.845 -6.587 -2.032 1.00 95.81 116 SER A C 1
ATOM 940 O O . SER A 1 116 ? -7.740 -7.003 -2.388 1.00 95.81 116 SER A O 1
ATOM 942 N N . ALA A 1 117 ? -9.970 -7.016 -2.617 1.00 96.69 117 ALA A N 1
ATOM 943 C CA . ALA A 1 117 ? -10.002 -8.051 -3.651 1.00 96.69 117 ALA A CA 1
ATOM 944 C C . ALA A 1 117 ? -9.332 -7.646 -4.978 1.00 96.69 117 ALA A C 1
ATOM 946 O O . ALA A 1 117 ? -8.970 -8.527 -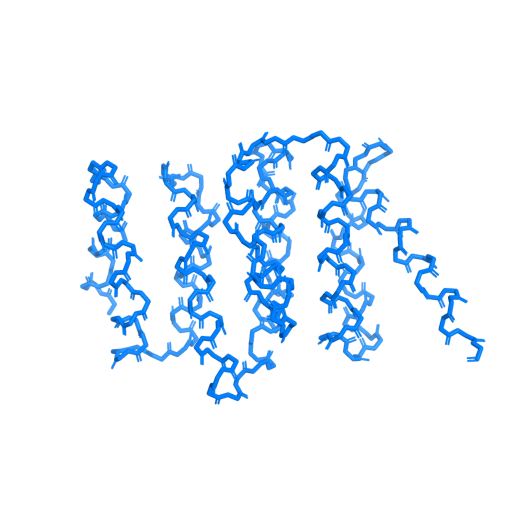5.760 1.00 96.69 117 ALA A O 1
ATOM 947 N N . ILE A 1 118 ? -9.122 -6.350 -5.244 1.00 97.44 118 ILE A N 1
ATOM 948 C CA . ILE A 1 118 ? -8.500 -5.896 -6.500 1.00 97.44 118 ILE A CA 1
ATOM 949 C C . ILE A 1 118 ? -6.970 -5.988 -6.483 1.00 97.44 118 ILE A C 1
ATOM 951 O O . ILE A 1 118 ? -6.338 -5.739 -7.510 1.00 97.44 118 ILE A O 1
ATOM 955 N N . LEU A 1 119 ? -6.347 -6.367 -5.361 1.00 98.19 119 LEU A N 1
ATOM 956 C CA . LEU A 1 119 ? -4.887 -6.414 -5.246 1.00 98.19 119 LEU A CA 1
ATOM 957 C C . LEU A 1 119 ? -4.193 -7.193 -6.381 1.00 98.19 119 LEU A C 1
ATOM 959 O O . LEU A 1 119 ? -3.217 -6.670 -6.924 1.00 98.19 119 LEU A O 1
ATOM 963 N N . PRO A 1 120 ? -4.654 -8.392 -6.803 1.00 98.12 120 PRO A N 1
ATOM 964 C CA . PRO A 1 120 ? -4.008 -9.113 -7.901 1.00 98.12 120 PRO A CA 1
ATOM 965 C C . PRO A 1 120 ? -4.003 -8.312 -9.209 1.00 98.12 120 PRO A C 1
ATOM 967 O O . PRO A 1 120 ? -3.031 -8.371 -9.964 1.00 98.12 120 PRO A O 1
ATOM 970 N N . HIS A 1 121 ? -5.057 -7.527 -9.453 1.00 98.12 121 HIS A N 1
ATOM 971 C CA . HIS A 1 121 ? -5.135 -6.640 -10.608 1.00 98.12 121 HIS A CA 1
ATOM 972 C C . HIS A 1 121 ? -4.088 -5.524 -10.515 1.00 98.12 121 HIS A C 1
ATOM 974 O O . HIS A 1 121 ? -3.323 -5.346 -11.462 1.00 98.12 121 HIS A O 1
ATOM 980 N N . VAL A 1 122 ? -3.976 -4.842 -9.370 1.00 98.25 122 VAL A N 1
ATOM 981 C CA . VAL A 1 122 ? -2.955 -3.795 -9.155 1.00 98.25 122 VAL A CA 1
ATOM 982 C C . VAL A 1 122 ? -1.549 -4.368 -9.335 1.00 98.25 122 VAL A C 1
ATOM 984 O O . VAL A 1 122 ? -0.733 -3.809 -10.067 1.00 98.25 122 VAL A O 1
ATOM 987 N N . ILE A 1 123 ? -1.270 -5.532 -8.741 1.00 98.19 123 ILE A N 1
ATOM 988 C CA . ILE A 1 123 ? 0.026 -6.212 -8.862 1.00 98.19 123 ILE A CA 1
ATOM 989 C C . ILE A 1 123 ? 0.373 -6.508 -10.329 1.00 98.19 123 ILE A C 1
ATOM 991 O O . ILE A 1 123 ? 1.517 -6.308 -10.737 1.00 98.19 123 ILE A O 1
ATOM 995 N N . SER A 1 124 ? -0.597 -6.931 -11.145 1.00 97.75 124 SER A N 1
ATOM 996 C CA . SER A 1 124 ? -0.371 -7.236 -12.568 1.00 97.75 124 SER A CA 1
ATOM 997 C C . SER A 1 124 ? 0.043 -6.022 -13.414 1.00 97.75 124 SER A C 1
ATOM 999 O O . SER A 1 124 ? 0.554 -6.181 -14.523 1.00 97.75 124 SER A O 1
ATOM 1001 N N . ARG A 1 125 ? -0.153 -4.806 -12.890 1.00 97.62 125 ARG A N 1
ATOM 1002 C CA . ARG A 1 125 ? 0.119 -3.530 -13.562 1.00 97.62 125 ARG A CA 1
ATOM 1003 C C . ARG A 1 125 ? 1.351 -2.812 -13.001 1.00 97.62 125 ARG A C 1
ATOM 1005 O O . ARG A 1 125 ? 1.467 -1.595 -13.100 1.00 97.62 125 ARG A O 1
ATOM 1012 N N . MET A 1 126 ? 2.290 -3.569 -12.434 1.00 96.69 126 MET A N 1
ATOM 1013 C CA . MET A 1 126 ? 3.544 -3.045 -11.888 1.00 96.69 126 MET A CA 1
ATOM 1014 C C . MET A 1 126 ? 4.282 -2.136 -12.880 1.00 96.69 126 MET A C 1
ATOM 1016 O O . MET A 1 126 ? 4.573 -2.533 -14.007 1.00 96.69 126 MET A O 1
ATOM 1020 N N . GLY A 1 127 ? 4.573 -0.909 -12.440 1.00 91.06 127 GLY A N 1
ATOM 1021 C CA . GLY A 1 127 ? 5.291 0.106 -13.216 1.00 91.06 127 GLY A CA 1
ATOM 1022 C C . GLY A 1 127 ? 4.474 0.802 -14.311 1.00 91.06 127 GLY A C 1
ATOM 1023 O O . GLY A 1 127 ? 5.012 1.690 -14.971 1.00 91.06 127 GLY A O 1
ATOM 1024 N N . LYS A 1 128 ? 3.198 0.444 -14.510 1.00 95.5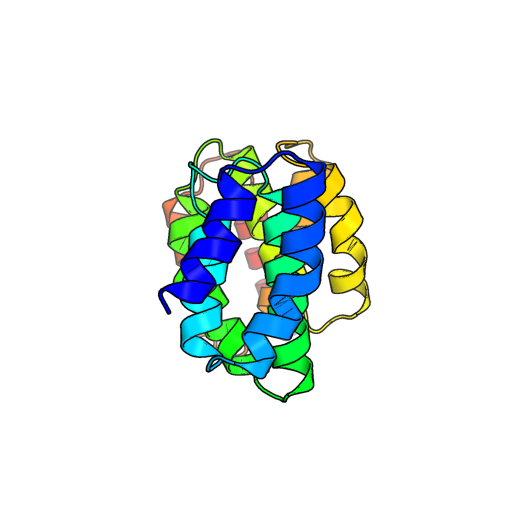6 128 LYS A N 1
ATOM 1025 C CA . LYS A 1 128 ? 2.312 1.135 -15.457 1.00 95.56 128 LYS A CA 1
ATOM 1026 C C . LYS A 1 128 ? 1.769 2.431 -14.855 1.00 95.56 128 LYS A C 1
ATOM 1028 O O . LYS A 1 128 ? 1.596 2.548 -13.645 1.00 95.56 128 LYS A O 1
ATOM 1033 N N . SER A 1 129 ? 1.527 3.415 -15.718 1.00 95.06 129 SER A N 1
ATOM 1034 C CA . SER A 1 129 ? 1.019 4.737 -15.337 1.00 95.06 129 SER A CA 1
ATOM 1035 C C . SER A 1 129 ? 0.052 5.282 -16.390 1.00 95.06 129 SER A C 1
ATOM 1037 O O . SER A 1 129 ? 0.131 6.443 -16.790 1.00 95.06 129 SER A O 1
ATOM 1039 N N . GLU A 1 130 ? -0.836 4.422 -16.882 1.00 96.62 130 GLU A N 1
ATOM 1040 C CA . GLU A 1 130 ? -1.907 4.816 -17.797 1.00 96.62 130 GLU A CA 1
ATOM 1041 C C . GLU A 1 130 ? -3.016 5.558 -17.022 1.00 96.62 130 GLU A C 1
ATOM 1043 O O . GLU A 1 130 ? -3.103 5.433 -15.797 1.00 96.62 130 GLU A O 1
ATOM 1048 N N . PRO A 1 131 ? -3.923 6.293 -17.692 1.00 96.56 131 PRO A N 1
ATOM 1049 C CA . PRO A 1 131 ? -5.015 6.998 -17.011 1.00 96.56 131 PRO A CA 1
ATOM 1050 C C . PRO A 1 131 ? -5.863 6.101 -16.095 1.00 96.56 131 PRO A C 1
ATOM 1052 O O . PRO A 1 131 ? -6.316 6.536 -15.040 1.00 96.56 131 PRO A O 1
ATOM 1055 N N . VAL A 1 132 ? -6.036 4.824 -16.459 1.00 96.88 132 VAL A N 1
ATOM 1056 C CA . VAL A 1 132 ? -6.738 3.838 -15.623 1.00 96.88 132 VAL A CA 1
ATOM 1057 C C . VAL A 1 132 ? -6.002 3.545 -14.311 1.00 96.88 132 VAL A C 1
ATOM 1059 O O . VAL A 1 132 ? -6.652 3.377 -13.284 1.00 96.88 132 VAL A O 1
ATOM 1062 N N . ASP A 1 133 ? -4.666 3.546 -14.319 1.00 97.88 133 ASP A N 1
ATOM 1063 C CA . ASP A 1 133 ? -3.842 3.340 -13.124 1.00 97.88 133 ASP A CA 1
ATOM 1064 C C . ASP A 1 133 ? -3.934 4.541 -12.184 1.00 97.88 133 ASP A C 1
ATOM 1066 O O . ASP A 1 133 ? -4.075 4.373 -10.976 1.00 97.88 133 ASP A O 1
ATOM 1070 N N . VAL A 1 134 ? -3.920 5.755 -12.746 1.00 98.00 134 VAL A N 1
ATOM 1071 C CA . VAL A 1 134 ? -4.087 7.000 -11.982 1.00 98.00 134 VAL A CA 1
ATOM 1072 C C . VAL A 1 134 ? -5.475 7.062 -11.345 1.00 98.00 134 VAL A C 1
ATOM 1074 O O . VAL A 1 134 ? -5.597 7.391 -10.165 1.00 98.00 134 VAL A O 1
ATOM 1077 N N . ASN A 1 135 ? -6.519 6.698 -12.094 1.00 97.50 135 ASN A N 1
ATOM 1078 C CA . ASN A 1 135 ? -7.885 6.647 -11.574 1.00 97.50 135 ASN A CA 1
ATOM 1079 C C . ASN A 1 135 ? -8.025 5.604 -10.460 1.00 97.50 135 ASN A C 1
ATOM 1081 O O . ASN A 1 135 ? -8.649 5.885 -9.438 1.00 97.50 135 ASN A O 1
ATOM 1085 N N . LEU A 1 136 ? -7.423 4.424 -10.634 1.00 97.88 136 LEU A N 1
ATOM 1086 C CA . LEU A 1 136 ? -7.415 3.373 -9.620 1.00 97.88 136 LEU A CA 1
ATOM 1087 C C . LEU A 1 136 ? -6.691 3.829 -8.350 1.00 97.88 136 LEU A C 1
ATOM 1089 O O . LEU A 1 136 ? -7.238 3.681 -7.261 1.00 97.88 136 LEU A O 1
ATOM 1093 N N . PHE A 1 137 ? -5.510 4.436 -8.493 1.00 98.31 137 PHE A N 1
ATOM 1094 C CA . PHE A 1 137 ? -4.762 5.042 -7.391 1.00 98.31 137 PHE A CA 1
ATOM 1095 C C . PHE A 1 137 ? -5.612 6.065 -6.627 1.00 98.31 137 PHE A C 1
ATOM 1097 O O . PHE A 1 137 ? -5.717 5.987 -5.403 1.00 98.31 137 PHE A O 1
ATOM 1104 N N . CYS A 1 138 ? -6.262 6.988 -7.342 1.00 98.06 138 CYS A N 1
ATOM 1105 C CA . CYS A 1 138 ? -7.118 7.995 -6.721 1.00 98.06 138 CYS A CA 1
ATOM 1106 C C . CYS A 1 138 ? -8.292 7.348 -5.979 1.00 98.06 138 CYS A C 1
ATOM 1108 O O . CYS A 1 138 ? -8.568 7.713 -4.842 1.00 98.06 138 CYS A O 1
ATOM 1110 N N . LEU A 1 139 ? -8.952 6.358 -6.586 1.00 97.56 139 LEU A N 1
ATOM 1111 C CA . LEU A 1 139 ? -10.086 5.657 -5.987 1.00 97.56 139 LEU A CA 1
ATOM 1112 C C . LEU A 1 139 ? -9.706 4.990 -4.661 1.00 97.56 139 LEU A C 1
ATOM 1114 O O . LEU A 1 139 ? -10.397 5.192 -3.664 1.00 97.56 139 LEU A O 1
ATOM 1118 N N . VAL A 1 140 ? -8.608 4.229 -4.627 1.00 98.25 140 VAL A N 1
ATOM 1119 C CA . VAL A 1 140 ? -8.205 3.511 -3.406 1.00 98.25 140 VAL A CA 1
ATOM 1120 C C . VAL A 1 140 ? -7.665 4.445 -2.324 1.00 98.25 140 VAL A C 1
ATOM 1122 O O . VAL A 1 140 ? -7.893 4.205 -1.141 1.00 98.25 140 VAL A O 1
ATOM 1125 N N . ALA A 1 141 ? -7.013 5.545 -2.707 1.00 98.00 141 ALA A N 1
ATOM 1126 C CA . ALA A 1 141 ? -6.586 6.573 -1.762 1.00 98.00 141 ALA A CA 1
ATOM 1127 C C . ALA A 1 141 ? -7.783 7.330 -1.156 1.00 98.00 141 ALA A C 1
ATOM 1129 O O . ALA A 1 141 ? -7.788 7.614 0.039 1.00 98.00 141 ALA A O 1
ATOM 1130 N N . ILE A 1 142 ? -8.820 7.624 -1.952 1.00 97.19 142 ILE A N 1
ATOM 1131 C CA . ILE A 1 142 ? -10.067 8.240 -1.468 1.00 97.19 142 ILE A CA 1
ATOM 1132 C C . ILE A 1 142 ? -10.821 7.294 -0.531 1.00 97.19 142 ILE A C 1
ATOM 1134 O O . ILE A 1 142 ? -11.365 7.756 0.469 1.00 97.19 142 ILE A O 1
ATOM 1138 N N . ASP A 1 143 ? -10.862 5.993 -0.838 1.00 96.44 143 ASP A N 1
ATOM 1139 C CA . ASP A 1 143 ? -11.464 4.986 0.043 1.00 96.44 143 ASP A CA 1
ATOM 1140 C C . ASP A 1 143 ? -10.799 4.995 1.425 1.00 96.44 143 ASP A C 1
ATOM 1142 O O . ASP A 1 143 ? -11.486 5.126 2.439 1.00 96.44 143 ASP A O 1
ATOM 1146 N N . PHE A 1 144 ? -9.463 4.964 1.460 1.00 97.25 144 PHE A N 1
ATOM 1147 C CA . PHE A 1 144 ? -8.695 5.081 2.699 1.00 97.25 144 PHE A CA 1
ATOM 1148 C C . PHE A 1 144 ? -8.984 6.406 3.426 1.00 97.25 144 PHE A C 1
ATOM 1150 O O . PHE A 1 144 ? -9.322 6.406 4.608 1.00 97.25 144 PHE A O 1
ATOM 1157 N N . TYR A 1 145 ? -8.931 7.533 2.709 1.00 96.62 145 TYR A N 1
ATOM 1158 C CA . TYR A 1 145 ? -9.183 8.866 3.266 1.00 96.62 145 TYR A CA 1
ATOM 1159 C C . TYR A 1 145 ? -10.575 8.998 3.902 1.00 96.62 145 TYR A C 1
ATOM 1161 O O . TYR A 1 145 ? -10.714 9.603 4.962 1.00 96.62 145 TYR A O 1
ATOM 1169 N N . ARG A 1 146 ? -11.613 8.441 3.268 1.00 93.94 146 ARG A N 1
ATOM 1170 C CA . ARG A 1 146 ? -13.001 8.551 3.741 1.00 93.94 146 ARG A CA 1
ATOM 1171 C C . ARG A 1 146 ? -13.319 7.623 4.902 1.00 93.94 146 ARG A C 1
ATOM 1173 O O . ARG A 1 146 ? -14.047 8.034 5.797 1.00 93.94 146 ARG A O 1
ATOM 1180 N N . HIS A 1 147 ? -12.841 6.383 4.842 1.00 92.75 147 HIS A N 1
ATOM 1181 C CA . HIS A 1 147 ? -13.313 5.318 5.728 1.00 92.75 147 HIS A CA 1
ATOM 1182 C C . HIS A 1 147 ? -12.325 4.945 6.836 1.00 92.75 147 HIS A C 1
ATOM 1184 O O . HIS A 1 147 ? -12.686 4.160 7.707 1.00 92.75 147 HIS A O 1
ATOM 1190 N N . GLN A 1 148 ? -11.084 5.443 6.792 1.00 93.75 148 GLN A N 1
ATOM 1191 C C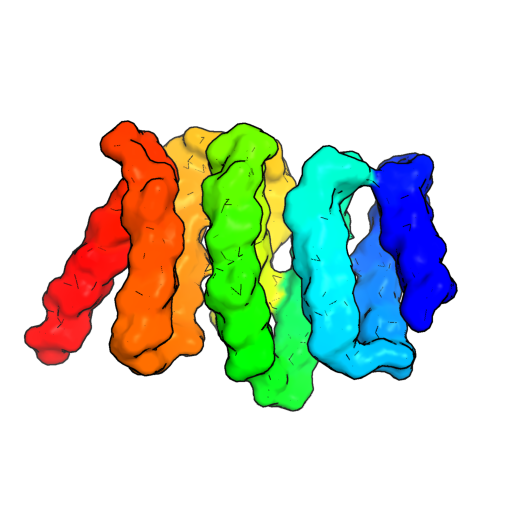A . GLN A 1 148 ? -10.065 5.121 7.800 1.00 93.75 148 GLN A CA 1
ATOM 1192 C C . GLN A 1 148 ? -9.456 6.338 8.480 1.00 93.75 148 GLN A C 1
ATOM 1194 O O . GLN A 1 148 ? -8.861 6.193 9.545 1.00 93.75 148 GLN A O 1
ATOM 1199 N N . ILE A 1 149 ? -9.585 7.526 7.889 1.00 94.31 149 ILE A N 1
ATOM 1200 C CA . ILE A 1 149 ? -9.129 8.767 8.509 1.00 94.31 149 ILE A CA 1
ATOM 1201 C C . ILE A 1 149 ? -10.348 9.535 9.018 1.00 94.31 149 ILE A C 1
ATOM 1203 O O . ILE A 1 149 ? -11.033 10.226 8.258 1.00 94.31 149 ILE A O 1
ATOM 1207 N N . ASP A 1 150 ? -10.611 9.407 10.314 1.00 89.25 150 ASP A N 1
ATOM 1208 C CA . ASP A 1 150 ? -11.740 10.070 10.972 1.00 89.25 150 ASP A CA 1
ATOM 1209 C C . ASP A 1 150 ? -11.389 11.498 11.406 1.00 89.25 150 ASP A C 1
ATOM 1211 O O . ASP A 1 150 ? -12.209 12.409 11.297 1.00 89.25 150 ASP A O 1
ATOM 1215 N N . GLU A 1 151 ? -10.154 11.709 11.866 1.00 91.62 151 GLU A N 1
ATOM 1216 C CA . GLU A 1 151 ? -9.717 12.994 12.399 1.00 91.62 151 GLU A CA 1
ATOM 1217 C C . GLU A 1 151 ? -9.357 13.984 11.288 1.00 91.62 151 GLU A C 1
ATOM 1219 O O . GLU A 1 151 ? -8.559 13.711 10.391 1.00 91.62 151 GLU A O 1
ATOM 1224 N N . GLU A 1 152 ? -9.907 15.194 11.380 1.00 90.81 152 GLU A N 1
ATOM 1225 C CA . GLU A 1 152 ? -9.660 16.262 10.408 1.00 90.81 152 GLU A CA 1
ATOM 1226 C C . GLU A 1 152 ? -8.182 16.693 10.371 1.00 90.81 152 GLU A C 1
ATOM 1228 O O . GLU A 1 152 ? -7.662 17.069 9.320 1.00 90.81 152 GLU A O 1
ATOM 1233 N N . LEU A 1 153 ? -7.476 16.607 11.503 1.00 93.19 153 LEU A N 1
ATOM 1234 C CA . LEU A 1 153 ? -6.036 16.869 11.563 1.00 93.19 153 LEU A CA 1
ATOM 1235 C C . LEU A 1 153 ? -5.244 15.835 10.753 1.00 93.19 153 LEU A C 1
ATOM 1237 O O . LEU A 1 153 ? -4.403 16.222 9.939 1.00 93.19 153 LEU A O 1
ATOM 1241 N N . ASP A 1 154 ? -5.567 14.550 10.896 1.00 94.38 154 ASP A N 1
ATOM 1242 C CA . ASP A 1 154 ? -4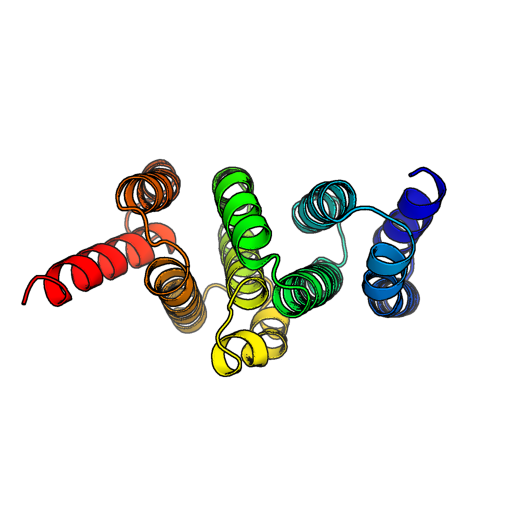.936 13.475 10.125 1.00 94.38 154 ASP A CA 1
ATOM 1243 C C . ASP A 1 154 ? -5.267 13.580 8.633 1.00 94.38 154 ASP A C 1
ATOM 1245 O O . ASP A 1 154 ? -4.412 13.334 7.782 1.00 94.38 154 ASP A O 1
ATOM 1249 N N . ARG A 1 155 ? -6.483 14.021 8.284 1.00 95.38 155 ARG A N 1
ATOM 1250 C CA . ARG A 1 155 ? -6.869 14.293 6.890 1.00 95.38 155 ARG A CA 1
ATOM 1251 C C . ARG A 1 155 ? -6.023 15.391 6.259 1.00 95.38 155 ARG A C 1
ATOM 1253 O O . ARG A 1 155 ? -5.628 15.264 5.098 1.00 95.38 155 ARG A O 1
ATOM 1260 N N . ARG A 1 156 ? -5.729 16.455 7.005 1.00 95.00 156 ARG A N 1
ATOM 1261 C CA . ARG A 1 156 ? -4.822 17.517 6.547 1.00 95.00 156 ARG A CA 1
ATOM 1262 C C . ARG A 1 156 ? -3.396 17.004 6.429 1.00 95.00 156 ARG A C 1
ATOM 1264 O O . ARG A 1 156 ? -2.771 17.232 5.400 1.00 95.00 156 ARG A O 1
ATOM 1271 N N . ALA A 1 157 ? -2.915 16.246 7.416 1.00 96.19 157 ALA A N 1
ATOM 1272 C CA . ALA A 1 157 ? -1.592 15.629 7.361 1.00 96.19 157 ALA A CA 1
ATOM 1273 C C . ALA A 1 157 ? -1.441 14.719 6.128 1.00 96.19 157 ALA A C 1
ATOM 1275 O O . ALA A 1 157 ? -0.439 14.803 5.419 1.00 96.19 157 ALA A O 1
ATOM 1276 N N . PHE A 1 158 ? -2.466 13.919 5.818 1.00 97.38 158 PHE A N 1
ATOM 1277 C CA . PHE A 1 158 ? -2.523 13.090 4.616 1.00 97.38 158 PHE A CA 1
ATOM 1278 C C . PHE A 1 158 ? -2.376 13.934 3.346 1.00 97.38 158 PHE A C 1
ATOM 1280 O O . PHE A 1 158 ? -1.531 13.637 2.503 1.00 97.38 158 PHE A O 1
ATOM 1287 N N . GLN A 1 159 ? -3.170 15.002 3.212 1.00 96.69 159 GLN A N 1
ATOM 1288 C CA . GLN A 1 159 ? -3.134 15.894 2.048 1.00 96.69 159 GLN A CA 1
ATOM 1289 C C . GLN A 1 159 ? -1.772 16.576 1.890 1.00 96.69 159 GLN A C 1
ATOM 1291 O O . GLN A 1 159 ? -1.200 16.539 0.799 1.00 96.69 159 GLN A O 1
ATOM 1296 N N . SER A 1 160 ? -1.212 17.113 2.977 1.00 96.81 160 SER A N 1
ATOM 1297 C CA . SER A 1 160 ? 0.067 17.823 2.950 1.00 96.81 160 SER A CA 1
ATOM 1298 C C . SER A 1 160 ? 1.223 16.957 2.445 1.00 96.81 160 SER A C 1
ATOM 1300 O O . SER A 1 160 ? 2.097 17.464 1.745 1.00 96.81 160 SER A O 1
ATOM 1302 N N . VAL A 1 161 ? 1.222 15.643 2.707 1.00 97.25 161 VAL A N 1
ATOM 1303 C CA . VAL A 1 161 ? 2.251 14.742 2.152 1.00 97.25 161 VAL A CA 1
ATOM 1304 C C . VAL A 1 161 ? 2.226 14.724 0.620 1.00 97.25 161 VAL A C 1
ATOM 1306 O O . VAL A 1 161 ? 3.286 14.699 -0.007 1.00 97.25 161 VAL A O 1
ATOM 1309 N N . PHE A 1 162 ? 1.041 14.753 0.006 1.00 97.06 162 PHE A N 1
ATOM 1310 C CA . PHE A 1 162 ? 0.906 14.772 -1.451 1.00 97.06 162 PHE A CA 1
ATOM 1311 C C . PHE A 1 162 ? 1.133 16.164 -2.042 1.00 97.06 162 PHE A C 1
ATOM 1313 O O . PHE A 1 162 ? 1.711 16.261 -3.121 1.00 97.06 162 PHE A O 1
ATOM 1320 N N . GLU A 1 163 ? 0.740 17.234 -1.347 1.00 96.19 163 GLU A N 1
ATOM 1321 C CA . GLU A 1 163 ? 0.983 18.621 -1.777 1.00 96.19 163 GLU A CA 1
ATOM 1322 C C . GLU A 1 163 ? 2.474 18.912 -1.972 1.00 96.19 163 GLU A C 1
ATOM 1324 O O . GLU A 1 163 ? 2.849 19.552 -2.951 1.00 96.19 163 GLU A O 1
ATOM 1329 N N . LEU A 1 164 ? 3.332 18.371 -1.100 1.00 94.62 164 LEU A N 1
ATOM 1330 C CA . LEU A 1 164 ? 4.787 18.553 -1.164 1.00 94.62 164 LEU A CA 1
ATOM 1331 C C . LEU A 1 164 ? 5.441 17.975 -2.429 1.00 94.62 164 LEU A C 1
ATOM 1333 O O . LEU A 1 164 ? 6.522 18.415 -2.815 1.00 94.62 164 LEU A O 1
ATOM 1337 N N . VAL A 1 165 ? 4.819 16.975 -3.058 1.00 94.69 165 VAL A N 1
ATOM 1338 C CA . VAL A 1 165 ? 5.370 16.251 -4.220 1.00 94.69 165 VAL A CA 1
ATOM 1339 C C . VAL A 1 165 ? 4.520 16.407 -5.483 1.00 94.69 165 VAL A C 1
ATOM 1341 O O . VAL A 1 165 ? 4.865 15.880 -6.544 1.00 94.69 165 VAL A O 1
ATOM 1344 N N . ALA A 1 166 ? 3.371 17.075 -5.381 1.00 94.31 166 ALA A N 1
ATOM 1345 C CA . ALA A 1 166 ? 2.463 17.256 -6.496 1.00 94.31 166 ALA A CA 1
ATOM 1346 C C . ALA A 1 166 ? 3.039 18.256 -7.504 1.00 94.31 166 ALA A C 1
ATOM 1348 O O . ALA A 1 166 ? 3.557 19.312 -7.156 1.00 94.31 166 ALA A O 1
ATOM 1349 N N . ALA A 1 167 ? 2.891 17.927 -8.782 1.00 92.62 167 ALA A N 1
ATOM 1350 C CA . ALA A 1 167 ? 3.213 18.805 -9.895 1.00 92.62 167 ALA A CA 1
ATOM 1351 C C . ALA A 1 167 ? 2.042 18.761 -10.885 1.00 92.62 167 ALA A C 1
ATOM 1353 O O . ALA A 1 167 ? 1.357 17.736 -10.951 1.00 92.62 167 ALA A O 1
ATOM 1354 N N . PRO A 1 168 ? 1.781 19.829 -11.658 1.00 91.56 168 PRO A N 1
ATOM 1355 C CA . PRO A 1 168 ? 0.722 19.819 -12.661 1.00 91.56 168 PRO A CA 1
ATOM 1356 C C . PRO A 1 168 ? 0.836 18.601 -13.589 1.00 91.56 168 PRO A C 1
ATOM 1358 O O . PRO A 1 168 ? 1.900 18.323 -14.138 1.00 91.56 168 PRO A O 1
ATOM 1361 N N . GLY A 1 169 ? -0.260 17.852 -13.729 1.00 88.31 169 GLY A N 1
ATOM 1362 C CA . GLY A 1 169 ? -0.302 16.616 -14.518 1.00 88.31 169 GLY A CA 1
ATOM 1363 C C . GLY A 1 169 ? 0.265 15.366 -13.830 1.00 88.31 169 GLY A C 1
ATOM 1364 O O . GLY A 1 169 ? 0.239 14.296 -14.433 1.00 88.31 169 GLY A O 1
ATOM 1365 N N . SER A 1 170 ? 0.751 15.453 -12.585 1.00 93.69 170 SER A N 1
ATOM 1366 C CA . SER A 1 170 ? 1.189 14.277 -11.826 1.00 93.69 170 SER A CA 1
ATOM 1367 C C . SER A 1 170 ? 0.006 13.507 -11.215 1.00 93.69 170 SER A C 1
ATOM 1369 O O . SER A 1 170 ? -1.034 14.107 -10.921 1.00 93.69 170 SER A O 1
ATOM 1371 N N . PRO A 1 171 ? 0.155 12.196 -10.933 1.00 95.25 171 PRO A N 1
ATOM 1372 C CA . PRO A 1 171 ? -0.890 11.416 -10.264 1.00 95.25 171 PRO A CA 1
ATOM 1373 C C . PRO A 1 171 ? -1.296 11.986 -8.897 1.00 95.25 171 PRO A C 1
ATOM 1375 O O . PRO A 1 171 ? -2.458 11.912 -8.505 1.00 95.25 171 PRO A O 1
ATOM 1378 N N . TYR A 1 172 ? -0.349 12.595 -8.178 1.00 97.06 172 TYR A N 1
ATOM 1379 C CA . TYR A 1 172 ? -0.603 13.218 -6.878 1.00 97.06 172 TYR A CA 1
ATOM 1380 C C . TYR A 1 172 ? -1.452 14.485 -7.007 1.00 97.06 172 TYR A C 1
ATOM 1382 O O . TYR A 1 172 ? -2.322 14.723 -6.174 1.00 97.06 172 TYR A O 1
ATOM 1390 N N . HIS A 1 173 ? -1.268 15.260 -8.080 1.00 96.12 173 HIS A N 1
ATOM 1391 C CA . HIS A 1 173 ? -2.138 16.398 -8.367 1.00 96.12 173 HIS A CA 1
ATOM 1392 C C . HIS A 1 173 ? -3.579 15.947 -8.657 1.00 96.12 173 HIS A C 1
ATOM 1394 O O . HIS A 1 173 ? -4.520 16.523 -8.113 1.00 96.12 173 HIS A O 1
ATOM 1400 N N . SER A 1 174 ? -3.765 14.872 -9.434 1.00 96.44 174 SER A N 1
ATOM 1401 C CA . SER A 1 174 ? -5.091 14.277 -9.668 1.00 96.44 174 SER A CA 1
ATOM 1402 C C . SER A 1 174 ? -5.765 13.813 -8.372 1.00 96.44 174 SER A C 1
ATOM 1404 O O . SER A 1 174 ? -6.955 14.069 -8.183 1.00 96.44 174 SER A O 1
ATOM 1406 N N . LEU A 1 175 ? -5.012 13.196 -7.453 1.00 97.44 175 LEU A N 1
ATOM 1407 C CA . LEU A 1 175 ? -5.527 12.802 -6.140 1.00 97.44 175 LEU A CA 1
ATOM 1408 C C . LEU A 1 175 ? -6.001 14.018 -5.333 1.00 97.44 175 LEU A C 1
ATOM 1410 O O . LEU A 1 175 ? -7.126 14.011 -4.836 1.00 97.44 175 LEU A O 1
ATOM 1414 N N . LEU A 1 176 ? -5.191 15.075 -5.240 1.00 97.00 176 LEU A N 1
ATOM 1415 C CA . LEU A 1 176 ? -5.557 16.293 -4.506 1.00 97.00 176 LEU A CA 1
ATOM 1416 C C . LEU A 1 176 ? -6.843 16.928 -5.052 1.00 97.00 176 LEU A C 1
ATOM 1418 O O . LEU A 1 176 ? -7.727 17.289 -4.274 1.00 97.00 176 LEU A O 1
ATOM 1422 N N . MET A 1 177 ? -7.001 16.982 -6.378 1.00 95.50 177 MET A N 1
ATOM 1423 C CA . MET A 1 177 ? -8.239 17.456 -7.009 1.00 95.50 177 MET A CA 1
ATOM 1424 C C . MET A 1 177 ? -9.448 16.595 -6.625 1.00 95.50 177 MET A C 1
ATOM 1426 O O . MET A 1 177 ? -10.534 17.120 -6.368 1.00 95.50 177 MET A O 1
ATOM 1430 N N . CYS A 1 178 ? -9.275 15.273 -6.537 1.00 94.69 178 CYS A N 1
ATOM 1431 C CA . CYS A 1 178 ? -10.343 14.390 -6.085 1.00 94.69 178 CYS A CA 1
ATOM 1432 C C . CYS A 1 178 ? -10.711 14.642 -4.616 1.00 94.69 178 CYS A C 1
ATOM 1434 O O . CYS A 1 178 ? -11.897 14.743 -4.304 1.00 94.69 178 CYS A O 1
ATOM 1436 N N . LEU A 1 179 ? -9.729 14.800 -3.724 1.00 94.00 179 LEU A N 1
ATOM 1437 C CA . LEU A 1 179 ? -9.963 15.048 -2.294 1.00 94.00 179 LEU A CA 1
ATOM 1438 C C . LEU A 1 179 ? -10.688 16.378 -2.040 1.00 94.00 179 LEU A C 1
ATOM 1440 O O . LEU A 1 179 ? -11.586 16.442 -1.201 1.00 94.00 179 LEU A O 1
ATOM 1444 N N . GLN A 1 180 ? -10.385 17.422 -2.815 1.00 90.25 180 GLN A N 1
ATOM 1445 C CA . GLN A 1 180 ? -11.124 18.687 -2.751 1.00 90.25 180 GLN A CA 1
ATOM 1446 C C . GLN A 1 180 ? -12.615 18.507 -3.079 1.00 90.25 180 GLN A C 1
ATOM 1448 O O . GLN A 1 180 ? -13.472 19.113 -2.434 1.00 90.25 180 GLN A O 1
ATOM 1453 N N . ASN A 1 181 ? -12.945 17.660 -4.058 1.00 85.94 181 ASN A N 1
ATOM 1454 C CA . ASN A 1 181 ? -14.334 17.369 -4.425 1.00 85.94 181 ASN A CA 1
ATOM 1455 C C . ASN A 1 181 ? -15.051 16.527 -3.364 1.00 85.94 181 ASN A C 1
ATOM 1457 O O . ASN A 1 181 ? -16.233 16.750 -3.099 1.00 85.94 181 ASN A O 1
ATOM 1461 N N . VAL A 1 182 ? -14.338 15.593 -2.724 1.00 82.94 182 VAL A N 1
ATOM 1462 C CA . VAL A 1 182 ? -14.867 14.838 -1.581 1.00 82.94 182 VAL A CA 1
ATOM 1463 C C . VAL A 1 182 ? -15.321 15.796 -0.486 1.00 82.94 182 VAL A C 1
ATOM 1465 O O . VAL A 1 182 ? -16.478 15.722 -0.080 1.00 82.94 182 VAL A O 1
ATOM 1468 N N . ASN A 1 183 ? -14.456 16.734 -0.095 1.00 74.69 183 ASN A N 1
ATOM 1469 C CA . ASN A 1 183 ? -14.738 17.662 0.995 1.00 74.69 183 ASN A CA 1
ATOM 1470 C C . ASN A 1 183 ? -15.938 18.566 0.702 1.00 74.69 183 ASN A C 1
ATOM 1472 O O . ASN A 1 183 ? -16.707 18.841 1.613 1.00 74.69 183 ASN A O 1
ATOM 1476 N N . LYS A 1 184 ? -16.157 18.965 -0.559 1.00 69.00 184 LYS A N 1
ATOM 1477 C CA . LYS A 1 184 ? -17.341 19.744 -0.975 1.00 69.00 184 LYS A CA 1
ATOM 1478 C C . LYS A 1 184 ? -18.653 18.958 -0.898 1.00 69.00 184 LYS A C 1
ATOM 1480 O O . LYS A 1 184 ? -19.703 19.562 -0.723 1.00 69.00 184 LYS A O 1
ATOM 1485 N N . THR A 1 185 ? -18.608 17.635 -1.049 1.00 60.41 185 THR A N 1
ATOM 1486 C CA . THR A 1 185 ? -19.815 16.788 -1.092 1.00 60.41 185 THR A CA 1
ATOM 1487 C C . THR A 1 185 ? -20.328 16.445 0.312 1.00 60.41 185 THR A C 1
ATOM 1489 O O . THR A 1 185 ? -21.505 16.162 0.482 1.00 60.41 185 THR A O 1
ATOM 1492 N N . THR A 1 186 ? -19.462 16.495 1.328 1.00 55.25 186 THR A N 1
ATOM 1493 C CA . THR A 1 186 ? -19.783 16.198 2.737 1.00 55.25 186 THR A CA 1
ATOM 1494 C C . THR A 1 186 ? -20.315 17.387 3.549 1.00 55.25 186 THR A C 1
ATOM 1496 O O . THR A 1 186 ? -20.578 17.217 4.733 1.00 55.25 186 THR A O 1
ATOM 1499 N N . VAL A 1 187 ? -20.470 18.582 2.960 1.00 46.97 187 VAL A N 1
ATOM 1500 C CA . VAL A 1 187 ? -20.971 19.796 3.657 1.00 46.97 187 VAL A CA 1
ATOM 1501 C C . VAL A 1 187 ? -22.487 19.997 3.471 1.00 46.97 187 VAL A C 1
ATOM 1503 O O . VAL A 1 187 ? -22.965 21.128 3.477 1.00 46.97 187 VAL A O 1
ATOM 1506 N N . PHE A 1 188 ? -23.252 18.918 3.289 1.00 36.66 188 PHE A N 1
ATOM 1507 C CA . PHE A 1 188 ? -24.717 18.959 3.206 1.00 36.66 188 PHE A CA 1
ATOM 1508 C C . PHE A 1 188 ? -25.348 18.073 4.273 1.00 36.66 188 PHE A C 1
ATOM 1510 O O . PHE A 1 188 ? -24.941 16.893 4.361 1.00 36.66 188 PHE A O 1
#

Organism: Aquarana catesbeiana (NCBI:txid8400)

InterPro domains:
  IPR028426 Huntingtin family [PTHR10170] (1-179)
  IPR048413 Huntingtin, C-terminal HEAT repeats [PF20927] (1-144)

Foldseek 3Di:
DVVLVVLLVCLLPPDPVRVLVSLVCNLVVCVVPHDLVVLLVVLLCSLLDPSGPCNLSSLVSLLSNLVVCVVVVNLLVLLVSLLVCLLSLLPDPPLLQSLLSLLSSLLSSAPDPVSVVCNVVSSVQHSDDPPVSLVSSLVSVVRCLPPPDPDPVSNVSSLVSLVVRDDVPGSSVVNNVVVVVVVVVPPD

Radius of gyration: 16.3 Å; chains: 1; bounding box: 43×40×35 Å

Sequence (188 aa):
MERVSVLFDRIRKGFPFEARVVARILPQFLDDFFPPQDVMNKVIGEFLSNQQPYPQFMAAVVYKVFQTLHATGQSSMVRDWVMLSLSNFTQRTPVAMAMWSLSCFFVSASTSKWISAILPHVISRMGKSEPVDVNLFCLVAIDFYRHQIDEELDRRAFQSVFELVAAPGSPYHSLLMCLQNVNKTTVF

Secondary structure (DSSP, 8-state):
-HHHHHHHHHHHHS-HHHHHHHHHHHHHHHHHHS-HHHHHHHHHHHHH-TT-S-HHHHHHHHHHHHHHHHHTT-HHHHHHHHHHHHHHHHT-SSHHHHHHHHHHHHHHH---HHHHTTHHHHHHTTT---HHHHHHHHHHHHHHHHHT---HHHHHHHHHHHHTT--TTSHHHHHHHHHHHHHHHT--

pLDDT: mean 93.85, std 8.3, range [36.66, 98.56]